Protein AF-A0A7S4I1X3-F1 (afdb_monomer_lite)

Secondary structure (DSSP, 8-state):
---S----TT-EEHHHHHHHHHS---BPTTSEEEES--HHHHHTT-GGGGT--SEEEE-SSSPP-GGGGGGS--EEEE---SSGGGTT-TTSHHHHHHHHHHHHHHHH--GGGPSEEEE-SSSSHHHHHHHHHHHHHTT--HHHHHHHHHT--S----HHHHHHHHGGGSSHHHHHHH-TTS-HHHHHHHHB--

Organism: NCBI:txid1487602

Foldseek 3Di:
DPPDDDAAAPWDFLQVLLCVLPVHGQWDTLAEIFHADDLPCLVVVNCVSRSVAQEEEEAEQDDDPCPSCVVPNHHYHYQYQPPPPCCLQQVDPSNLVSLLVVLQVVLPDALVRDNYYYYYHNRQRNVLLSVLLLCLLLVNANVSSLSSNVVRPDDDQDSVSSCNSCVCRRDPVSVCVSRVPGNSVSSNVNTGDD

Structure (mmCIF, N/CA/C/O backbone):
data_AF-A0A7S4I1X3-F1
#
_entry.id   AF-A0A7S4I1X3-F1
#
loop_
_atom_site.group_PDB
_atom_site.id
_atom_site.type_symbol
_atom_site.label_atom_id
_atom_site.label_alt_id
_atom_site.label_comp_id
_atom_site.label_asym_id
_atom_site.label_entity_id
_atom_site.label_seq_id
_atom_site.pdbx_PDB_ins_code
_atom_site.Cartn_x
_atom_site.Cartn_y
_atom_site.Cartn_z
_atom_site.occupancy
_atom_site.B_iso_or_equiv
_atom_site.auth_seq_id
_atom_site.auth_comp_id
_atom_site.auth_asym_id
_atom_site.auth_atom_id
_atom_site.pdbx_PDB_model_num
ATOM 1 N N . ASP A 1 1 ? -20.195 12.775 -23.408 1.00 42.16 1 ASP A N 1
ATOM 2 C CA . ASP A 1 1 ? -19.837 11.760 -22.394 1.00 42.16 1 ASP A CA 1
ATOM 3 C C . ASP A 1 1 ? -19.126 12.355 -21.180 1.00 42.16 1 ASP A C 1
ATOM 5 O O . ASP A 1 1 ? -17.988 12.012 -20.896 1.00 42.16 1 ASP A O 1
ATOM 9 N N . TYR A 1 2 ? -19.803 13.242 -20.443 1.00 36.56 2 TYR A N 1
ATOM 10 C CA . TYR A 1 2 ? -19.263 13.933 -19.256 1.00 36.56 2 TYR A CA 1
ATOM 11 C C . TYR A 1 2 ? -19.466 13.158 -17.937 1.00 36.56 2 TYR A C 1
ATOM 13 O O . TYR A 1 2 ? -19.330 13.726 -16.862 1.00 36.56 2 TYR A O 1
ATOM 21 N N . ASP A 1 3 ? -19.775 11.861 -18.006 1.00 46.84 3 ASP A N 1
ATOM 22 C CA . ASP A 1 3 ? -20.341 11.115 -16.870 1.00 46.84 3 ASP A CA 1
ATOM 23 C C . ASP A 1 3 ? -19.362 10.140 -16.191 1.00 46.84 3 ASP A C 1
ATOM 25 O O . ASP A 1 3 ? -19.745 9.259 -15.424 1.00 46.84 3 ASP A O 1
ATOM 29 N N . ARG A 1 4 ? -18.056 10.269 -16.459 1.00 53.75 4 ARG A N 1
ATOM 30 C CA . ARG A 1 4 ? -17.031 9.622 -15.631 1.00 53.75 4 ARG A CA 1
ATOM 31 C C . ARG A 1 4 ? -16.311 10.691 -14.838 1.00 53.75 4 ARG A C 1
ATOM 33 O O . ARG A 1 4 ? -15.475 11.400 -15.392 1.00 53.75 4 ARG A O 1
ATOM 40 N N . ALA A 1 5 ? -16.615 10.755 -13.542 1.00 67.44 5 ALA A N 1
ATOM 41 C CA . ALA A 1 5 ? -15.775 11.445 -12.573 1.00 67.44 5 ALA A CA 1
ATOM 42 C C . ALA A 1 5 ? -14.311 11.067 -12.847 1.00 67.44 5 ALA A C 1
ATOM 44 O O . ALA A 1 5 ? -13.974 9.877 -12.924 1.00 67.44 5 ALA A O 1
ATOM 45 N N . TRP A 1 6 ? -13.470 12.075 -13.084 1.00 81.19 6 TRP A N 1
ATOM 46 C CA . TRP A 1 6 ? -12.048 11.883 -13.349 1.00 81.19 6 TRP A CA 1
ATOM 47 C C . TRP A 1 6 ? -11.428 11.047 -12.225 1.00 81.19 6 TRP A C 1
ATOM 49 O O . TRP A 1 6 ? -11.806 11.193 -11.065 1.00 81.19 6 TRP A O 1
ATOM 59 N N . ARG A 1 7 ? -10.486 10.153 -12.542 1.00 86.38 7 ARG A N 1
ATOM 60 C CA . ARG A 1 7 ? -9.765 9.363 -11.534 1.00 86.38 7 ARG A CA 1
ATOM 61 C C . ARG A 1 7 ? -8.268 9.349 -11.818 1.00 86.38 7 ARG A C 1
ATOM 63 O O . ARG A 1 7 ? -7.881 9.312 -12.990 1.00 86.38 7 ARG A O 1
ATOM 70 N N . PRO A 1 8 ? -7.418 9.300 -10.776 1.00 90.12 8 PRO A N 1
ATOM 71 C CA . PRO A 1 8 ? -5.986 9.131 -10.967 1.00 90.12 8 PRO A CA 1
ATOM 72 C C . PRO A 1 8 ? -5.658 7.838 -11.709 1.00 90.12 8 PRO A C 1
ATOM 74 O O . PRO A 1 8 ? -6.374 6.835 -11.626 1.00 90.12 8 PRO A O 1
ATOM 77 N N . ARG A 1 9 ? -4.499 7.821 -12.373 1.00 92.19 9 ARG A N 1
ATOM 78 C CA . ARG A 1 9 ? -3.961 6.589 -12.963 1.00 92.19 9 ARG A CA 1
ATOM 79 C C . ARG A 1 9 ? -3.884 5.485 -11.914 1.00 92.19 9 ARG A C 1
ATOM 81 O O . ARG A 1 9 ? -3.456 5.724 -10.785 1.00 92.19 9 ARG A O 1
ATOM 88 N N . ASN A 1 10 ? -4.248 4.270 -12.317 1.00 95.00 10 ASN A N 1
ATOM 89 C CA . ASN A 1 10 ? -4.212 3.076 -11.472 1.00 95.00 10 ASN A CA 1
ATOM 90 C C . ASN A 1 10 ? -5.000 3.206 -10.151 1.00 95.00 10 ASN A C 1
ATOM 92 O O . ASN A 1 10 ? -4.732 2.439 -9.225 1.00 95.00 10 ASN A O 1
ATOM 96 N N . PHE A 1 11 ? -5.957 4.142 -10.067 1.00 95.38 11 PHE A N 1
ATOM 97 C CA . PHE A 1 11 ? -6.819 4.294 -8.902 1.00 95.38 11 PHE A CA 1
ATOM 98 C C . PHE A 1 11 ? -7.724 3.076 -8.709 1.00 95.38 11 PHE A C 1
ATOM 100 O O . PHE A 1 11 ? -8.435 2.698 -9.642 1.00 95.38 11 PHE A O 1
ATOM 107 N N . ARG A 1 12 ? -7.734 2.500 -7.503 1.00 96.50 12 ARG A N 1
ATOM 108 C CA . ARG A 1 12 ? -8.686 1.451 -7.098 1.00 96.50 12 ARG A CA 1
ATOM 109 C C . ARG A 1 12 ? -8.704 1.226 -5.591 1.00 96.50 12 ARG A C 1
ATOM 111 O O . ARG A 1 12 ? -7.740 1.547 -4.891 1.00 96.50 12 ARG A O 1
ATOM 118 N N . ASP A 1 13 ? -9.801 0.639 -5.128 1.00 97.94 13 ASP A N 1
ATOM 119 C CA . ASP A 1 13 ? -9.888 -0.013 -3.824 1.00 97.94 13 ASP A CA 1
ATOM 120 C C . ASP A 1 13 ? -9.135 -1.346 -3.885 1.00 97.94 13 ASP A C 1
ATOM 122 O O . ASP A 1 13 ? -9.367 -2.158 -4.781 1.00 97.94 13 ASP A O 1
ATOM 126 N N . THR A 1 14 ? -8.231 -1.567 -2.936 1.00 97.56 14 THR A N 1
ATOM 127 C CA . THR A 1 14 ? -7.397 -2.773 -2.897 1.00 97.56 14 THR A CA 1
ATOM 128 C C . THR A 1 14 ? -8.213 -4.018 -2.534 1.00 97.56 14 THR A C 1
ATOM 130 O O . THR A 1 14 ? -7.883 -5.126 -2.949 1.00 97.56 14 THR A O 1
ATOM 133 N N . ALA A 1 15 ? -9.296 -3.874 -1.765 1.00 97.50 15 ALA A N 1
ATOM 134 C CA . ALA A 1 15 ? -10.156 -5.007 -1.442 1.00 97.50 15 ALA A CA 1
ATOM 135 C C . ALA A 1 15 ? -10.947 -5.473 -2.672 1.00 97.50 15 ALA A C 1
ATOM 137 O O . ALA A 1 15 ? -11.061 -6.679 -2.892 1.00 97.50 15 ALA A O 1
ATOM 138 N N . GLU A 1 16 ? -11.456 -4.536 -3.476 1.00 97.31 16 GLU A N 1
ATOM 139 C CA . GLU A 1 16 ? -12.171 -4.848 -4.719 1.00 97.31 16 GLU A CA 1
ATOM 140 C C . GLU A 1 16 ? -11.223 -5.404 -5.784 1.00 97.31 16 GLU A C 1
ATOM 142 O O . GLU A 1 16 ? -11.538 -6.416 -6.406 1.00 97.31 16 GLU A O 1
ATOM 147 N N . SER A 1 17 ? -10.016 -4.843 -5.918 1.00 95.75 17 SER A N 1
ATOM 148 C CA . SER A 1 17 ? -9.027 -5.364 -6.868 1.00 95.75 17 SER A CA 1
ATOM 149 C C . SER A 1 17 ? -8.596 -6.799 -6.550 1.00 95.75 17 SER A C 1
ATOM 151 O O . SER A 1 17 ? -8.350 -7.583 -7.467 1.00 95.75 17 SER A O 1
ATOM 153 N N . LEU A 1 18 ? -8.559 -7.187 -5.270 1.00 96.50 18 LEU A N 1
ATOM 154 C CA . LEU A 1 18 ? -8.348 -8.580 -4.868 1.00 96.50 18 LEU A CA 1
ATOM 155 C C . LEU A 1 18 ? -9.519 -9.488 -5.254 1.00 96.50 18 LEU A C 1
ATOM 157 O O . LEU A 1 18 ? -9.281 -10.575 -5.776 1.00 96.50 18 LEU A O 1
ATOM 161 N N . LYS A 1 19 ? -10.770 -9.049 -5.054 1.00 96.19 19 LYS A N 1
ATOM 162 C CA . LYS A 1 19 ? -11.944 -9.822 -5.498 1.00 96.19 19 LYS A CA 1
ATOM 163 C C . LYS A 1 19 ? -11.913 -10.042 -7.007 1.00 96.19 19 LYS A C 1
ATOM 165 O O . LYS A 1 19 ? -12.185 -11.149 -7.456 1.00 96.19 19 LYS A O 1
ATOM 170 N N . GLU A 1 20 ? -11.532 -9.027 -7.777 1.00 94.12 20 GLU A N 1
ATOM 171 C CA . GLU A 1 20 ? -11.344 -9.153 -9.225 1.00 94.12 20 GLU A CA 1
ATOM 172 C C . GLU A 1 20 ? -10.199 -10.118 -9.581 1.00 94.12 20 GLU A C 1
ATOM 174 O O . GLU A 1 20 ? -10.316 -10.882 -10.535 1.00 94.12 20 GLU A O 1
ATOM 179 N N . ALA A 1 21 ? -9.105 -10.120 -8.809 1.00 90.12 21 ALA A N 1
ATOM 180 C CA . ALA A 1 21 ? -7.940 -10.969 -9.066 1.00 90.12 21 ALA A CA 1
ATOM 181 C C . ALA A 1 21 ? -8.163 -12.455 -8.740 1.00 90.12 21 ALA A C 1
ATOM 183 O O . ALA A 1 21 ? -7.643 -13.312 -9.454 1.00 90.12 21 ALA A O 1
ATOM 184 N N . CYS A 1 22 ? -8.862 -12.773 -7.644 1.00 91.25 22 CYS A N 1
ATOM 185 C CA . CYS A 1 22 ? -8.955 -14.146 -7.129 1.00 91.25 22 CYS A CA 1
ATOM 186 C C . CYS A 1 22 ? -10.353 -14.582 -6.665 1.00 91.25 22 CYS A C 1
ATOM 188 O O . CYS A 1 22 ? -10.498 -15.630 -6.037 1.00 91.25 22 CYS A O 1
ATOM 190 N N . GLY A 1 23 ? -11.393 -13.804 -6.967 1.00 91.88 23 GLY A N 1
ATOM 191 C CA . GLY A 1 23 ? -12.793 -14.132 -6.675 1.00 91.88 23 GLY A CA 1
ATOM 192 C C . GLY A 1 23 ? -13.231 -13.875 -5.232 1.00 91.88 23 GLY A C 1
ATOM 193 O O . GLY A 1 23 ? -14.418 -13.969 -4.929 1.00 91.88 23 GLY A O 1
ATOM 194 N N . HIS A 1 24 ? -12.311 -13.530 -4.329 1.00 90.56 24 HIS A N 1
ATOM 195 C CA . HIS A 1 24 ? -12.627 -13.210 -2.940 1.00 90.56 24 HIS A CA 1
ATOM 196 C C . HIS A 1 24 ? -11.642 -12.193 -2.354 1.00 90.56 24 HIS A C 1
ATOM 198 O O . HIS A 1 24 ? -10.519 -12.036 -2.818 1.00 90.56 24 HIS A O 1
ATOM 204 N N . SER A 1 25 ? -12.028 -11.525 -1.268 1.00 93.69 25 SER A N 1
ATOM 205 C CA . SER A 1 25 ? -11.118 -10.690 -0.483 1.00 93.69 25 SER A CA 1
ATOM 206 C C . SER A 1 25 ? -11.512 -10.743 0.982 1.00 93.69 25 SER A C 1
ATOM 208 O O . SER A 1 25 ? -12.691 -10.657 1.313 1.00 93.69 25 SER A O 1
ATOM 210 N N . ARG A 1 26 ? -10.514 -10.894 1.856 1.00 94.25 26 ARG A N 1
ATOM 211 C CA . ARG A 1 26 ? -10.690 -10.796 3.313 1.00 94.25 26 ARG A CA 1
ATOM 212 C C . ARG A 1 26 ? -10.499 -9.368 3.819 1.00 94.25 26 ARG A C 1
ATOM 214 O O . ARG A 1 26 ? -10.620 -9.134 5.015 1.00 94.25 26 ARG A O 1
ATOM 221 N N . LEU A 1 27 ? -10.160 -8.429 2.935 1.00 96.56 27 LEU A N 1
ATOM 222 C CA . LEU A 1 27 ? -9.999 -7.026 3.289 1.00 96.56 27 LEU A CA 1
ATOM 223 C C . LEU A 1 27 ? -11.368 -6.342 3.325 1.00 96.56 27 LEU A C 1
ATOM 225 O O . LEU A 1 27 ? -12.229 -6.611 2.488 1.00 96.56 27 LEU A O 1
ATOM 229 N N . LYS A 1 28 ? -11.546 -5.414 4.264 1.00 97.00 28 LYS A N 1
ATOM 230 C CA . LYS A 1 28 ? -12.690 -4.501 4.284 1.00 97.00 28 LYS A CA 1
ATOM 231 C C . LYS A 1 28 ? -12.588 -3.538 3.099 1.00 97.00 28 LYS A C 1
ATOM 233 O O . LYS A 1 28 ? -11.631 -2.764 3.006 1.00 97.00 28 LYS A O 1
ATOM 238 N N . SER A 1 29 ? -13.597 -3.550 2.235 1.00 97.00 29 SER A N 1
ATOM 239 C CA . SER A 1 29 ? -13.758 -2.545 1.183 1.00 97.00 29 SER A CA 1
ATOM 240 C C . SER A 1 29 ? -13.904 -1.143 1.774 1.00 97.00 29 SER A C 1
ATOM 242 O O . SER A 1 29 ? -14.378 -0.953 2.895 1.00 97.00 29 SER A O 1
ATOM 244 N N . GLY A 1 30 ? -13.462 -0.149 1.019 1.00 97.00 30 GLY A N 1
ATOM 245 C CA . GLY A 1 30 ? -13.505 1.258 1.374 1.00 97.00 30 GLY A CA 1
ATOM 246 C C . GLY A 1 30 ? -12.445 1.690 2.382 1.00 97.00 30 GLY A C 1
ATOM 247 O O . GLY A 1 30 ? -12.517 2.816 2.862 1.00 97.00 30 GLY A O 1
ATOM 248 N N . LYS A 1 31 ? -11.474 0.836 2.737 1.00 97.44 31 LYS A N 1
ATOM 249 C CA . LYS A 1 31 ? -10.407 1.191 3.689 1.00 97.44 31 LYS A CA 1
ATOM 250 C C . LYS A 1 31 ? -9.099 1.569 2.998 1.00 97.44 31 LYS A C 1
ATOM 252 O O . LYS A 1 31 ? -8.547 2.614 3.323 1.00 97.44 31 LYS A O 1
ATOM 257 N N . LEU A 1 32 ? -8.594 0.754 2.071 1.00 98.38 32 LEU A N 1
ATOM 258 C CA . LEU A 1 32 ? -7.266 0.939 1.474 1.00 98.38 32 LEU A CA 1
ATOM 259 C C . LEU A 1 32 ? -7.359 1.200 -0.029 1.00 98.38 32 LEU A C 1
ATOM 261 O O . LEU A 1 32 ? -7.590 0.285 -0.821 1.00 98.38 32 LEU A O 1
ATOM 265 N N . TYR A 1 33 ? -7.088 2.437 -0.423 1.00 98.31 33 TYR A N 1
ATOM 266 C CA . TYR A 1 33 ? -7.030 2.861 -1.813 1.00 98.31 33 TYR A CA 1
ATOM 267 C C . TYR A 1 33 ? -5.585 3.061 -2.274 1.00 98.31 33 TYR A C 1
ATOM 269 O O . TYR A 1 33 ? -4.716 3.507 -1.519 1.00 98.31 33 TYR A O 1
ATOM 277 N N . ARG A 1 34 ? -5.341 2.780 -3.555 1.00 97.81 34 ARG A N 1
ATOM 278 C CA . ARG A 1 34 ? -4.060 3.024 -4.230 1.00 97.81 34 ARG A CA 1
ATOM 279 C C . ARG A 1 34 ? -4.263 3.836 -5.496 1.00 97.81 34 ARG A C 1
ATOM 281 O O . ARG A 1 34 ? -5.327 3.745 -6.096 1.00 97.81 34 ARG A O 1
ATOM 288 N N . GLY A 1 35 ? -3.248 4.574 -5.940 1.00 95.31 35 GLY A N 1
ATOM 289 C CA . GLY A 1 35 ? -3.294 5.266 -7.231 1.00 95.31 35 GLY A CA 1
ATOM 290 C C . GLY A 1 35 ? -2.081 6.148 -7.526 1.00 95.31 35 GLY A C 1
ATOM 291 O O . GLY A 1 35 ? -1.040 6.063 -6.869 1.00 95.31 35 GLY A O 1
ATOM 292 N N . GLY A 1 36 ? -2.181 6.932 -8.597 1.00 92.75 36 GLY A N 1
ATOM 293 C CA . GLY A 1 36 ? -1.180 7.904 -9.033 1.00 92.75 36 GLY A CA 1
ATOM 294 C C . GLY A 1 36 ? -1.393 9.306 -8.461 1.00 92.75 36 GLY A C 1
ATOM 295 O O . GLY A 1 36 ? -2.180 9.519 -7.542 1.00 92.75 36 GLY A O 1
ATOM 296 N N . GLU A 1 37 ? -0.669 10.271 -9.019 1.00 90.25 37 GLU A N 1
ATOM 297 C CA . GLU A 1 37 ? -0.847 11.688 -8.687 1.00 90.25 37 GLU A CA 1
ATOM 298 C C . GLU A 1 37 ? -2.254 12.184 -9.052 1.00 90.25 37 GLU A C 1
ATOM 300 O O . GLU A 1 37 ? -2.882 11.673 -9.983 1.00 90.25 37 GLU A O 1
ATOM 305 N N . PHE A 1 38 ? -2.745 13.166 -8.299 1.00 83.69 38 PHE A N 1
ATOM 306 C CA . PHE A 1 38 ? -4.147 13.588 -8.321 1.00 83.69 38 PHE A CA 1
ATOM 307 C C . PHE A 1 38 ? -4.319 15.109 -8.287 1.00 83.69 38 PHE A C 1
ATOM 309 O O . PHE A 1 38 ? -5.333 15.604 -7.802 1.00 83.69 38 PHE A O 1
ATOM 316 N N . ASP A 1 39 ? -3.346 15.841 -8.841 1.00 70.88 39 ASP A N 1
ATOM 317 C CA . ASP A 1 39 ? -3.293 17.309 -8.820 1.00 70.88 39 ASP A CA 1
ATOM 318 C C . ASP A 1 39 ? -4.628 17.967 -9.248 1.00 70.88 39 ASP A C 1
ATOM 320 O O . ASP A 1 39 ? -5.000 19.002 -8.706 1.00 70.88 39 ASP A O 1
ATOM 324 N N . VAL A 1 40 ? -5.392 17.340 -10.154 1.00 55.56 40 VAL A N 1
ATOM 325 C CA . VAL A 1 40 ? -6.701 17.827 -10.636 1.00 55.56 40 VAL A CA 1
ATOM 326 C C . VAL A 1 40 ? -7.804 17.745 -9.572 1.00 55.56 40 VAL A C 1
ATOM 328 O O . VAL A 1 40 ? -8.496 18.730 -9.342 1.00 55.56 40 VAL A O 1
ATOM 331 N N . CYS A 1 41 ? -7.947 16.619 -8.867 1.00 56.41 41 CYS A N 1
ATOM 332 C CA . CYS A 1 41 ? -9.003 16.469 -7.853 1.00 56.41 41 CYS A CA 1
ATOM 333 C C . CYS A 1 41 ? -8.866 17.436 -6.688 1.00 56.41 41 CYS A C 1
ATOM 335 O O . CYS A 1 41 ? -9.846 17.825 -6.057 1.00 56.41 41 CYS A O 1
ATOM 337 N N . PHE A 1 42 ? -7.622 17.782 -6.378 1.00 57.38 42 PHE A N 1
ATOM 338 C CA . PHE A 1 42 ? -7.308 18.666 -5.278 1.00 57.38 42 PHE A CA 1
ATOM 339 C C . PHE A 1 42 ? -7.714 20.111 -5.574 1.00 57.38 42 PHE A C 1
ATOM 341 O O . PHE A 1 42 ? -8.269 20.785 -4.709 1.00 57.38 42 PHE A O 1
ATOM 348 N N . LEU A 1 43 ? -7.491 20.564 -6.810 1.00 53.00 43 LEU A N 1
ATOM 349 C CA . LEU A 1 43 ? -7.836 21.916 -7.246 1.00 53.00 43 LEU A CA 1
ATOM 350 C C . LEU A 1 43 ? -9.354 22.154 -7.297 1.00 53.00 43 LEU A C 1
ATOM 352 O O . LEU A 1 43 ? -9.787 23.297 -7.179 1.00 53.00 43 LEU A O 1
ATOM 356 N N . GLU A 1 44 ? -10.151 21.089 -7.408 1.00 57.75 44 GLU A N 1
ATOM 357 C CA . GLU A 1 44 ? -11.616 21.162 -7.489 1.00 57.75 44 GLU A CA 1
ATOM 358 C C . GLU A 1 44 ? -12.339 20.713 -6.206 1.00 57.75 44 GLU A C 1
ATOM 360 O O . GLU A 1 44 ? -13.565 20.764 -6.142 1.00 57.75 44 GLU A O 1
ATOM 365 N N . GLY A 1 45 ? -11.610 20.292 -5.163 1.00 64.62 45 GLY A N 1
ATOM 366 C CA . GLY A 1 45 ? -12.206 19.820 -3.904 1.00 64.62 45 GLY A CA 1
ATOM 367 C C . GLY A 1 45 ? -12.932 18.470 -4.004 1.00 64.62 45 GLY A C 1
ATOM 368 O O . GLY A 1 45 ? -13.708 18.136 -3.112 1.00 64.62 45 GLY A O 1
ATOM 369 N N . GLN A 1 46 ? -12.663 17.693 -5.056 1.00 75.69 46 GLN A N 1
ATOM 370 C CA . GLN A 1 46 ? -13.346 16.438 -5.389 1.00 75.69 46 GLN A CA 1
ATOM 371 C C . GLN A 1 46 ? -12.627 15.223 -4.788 1.00 75.69 46 GLN A C 1
ATOM 373 O O . GLN A 1 46 ? -12.077 14.378 -5.499 1.00 75.69 46 GLN A O 1
ATOM 378 N N . LEU A 1 47 ? -12.572 15.122 -3.459 1.00 82.56 47 LEU A N 1
ATOM 379 C CA . LEU A 1 47 ? -11.899 13.998 -2.789 1.00 82.56 47 LEU A CA 1
ATOM 380 C C . LEU A 1 47 ? -12.567 12.638 -3.077 1.00 82.56 47 LEU A C 1
ATOM 382 O O . LEU A 1 47 ? -11.933 11.591 -2.924 1.00 82.56 47 LEU A O 1
ATOM 386 N N . GLU A 1 48 ? -13.808 12.622 -3.560 1.00 86.19 48 GLU A N 1
ATOM 387 C CA . GLU A 1 48 ? -14.526 11.424 -3.992 1.00 86.19 48 GLU A CA 1
ATOM 388 C C . GLU A 1 48 ? -13.832 10.694 -5.145 1.00 86.19 48 GLU A C 1
ATOM 390 O O . GLU A 1 48 ? -13.901 9.464 -5.230 1.00 86.19 48 GLU A O 1
ATOM 395 N N . CYS A 1 49 ? -13.088 11.418 -5.985 1.00 85.75 49 CYS A N 1
ATOM 396 C CA . CYS A 1 49 ? -12.328 10.840 -7.089 1.00 85.75 49 CYS A CA 1
ATOM 397 C C . CYS A 1 49 ? -11.223 9.878 -6.605 1.00 85.75 49 CYS A C 1
ATOM 399 O O . CYS A 1 49 ? -10.775 9.009 -7.357 1.00 85.75 49 CYS A O 1
ATOM 401 N N . ILE A 1 50 ? -10.784 10.055 -5.349 1.00 89.75 50 ILE A N 1
ATOM 402 C CA . ILE A 1 50 ? -9.764 9.256 -4.669 1.00 89.75 50 ILE A CA 1
ATOM 403 C C . ILE A 1 50 ? -10.331 8.479 -3.473 1.00 89.75 50 ILE A C 1
ATOM 405 O O . ILE A 1 50 ? -9.580 8.005 -2.623 1.00 89.75 50 ILE A O 1
ATOM 409 N N . GLY A 1 51 ? -11.656 8.310 -3.416 1.00 91.25 51 GLY A N 1
ATOM 410 C CA . GLY A 1 51 ? -12.317 7.483 -2.406 1.00 91.25 51 GLY A CA 1
ATOM 411 C C . GLY A 1 51 ? -12.566 8.179 -1.067 1.00 91.25 51 GLY A C 1
ATOM 412 O O . GLY A 1 51 ? -12.694 7.489 -0.059 1.00 91.25 51 GLY A O 1
ATOM 413 N N . ASN A 1 52 ? -12.646 9.516 -1.046 1.00 90.88 52 ASN A N 1
ATOM 414 C CA . ASN A 1 52 ? -12.885 10.328 0.157 1.00 90.88 52 ASN A CA 1
ATOM 415 C C . ASN A 1 52 ? -11.943 9.966 1.325 1.00 90.88 52 ASN A C 1
ATOM 417 O O . ASN A 1 52 ? -12.409 9.577 2.403 1.00 90.88 52 ASN A O 1
ATOM 421 N N . PRO A 1 53 ? -10.614 10.044 1.129 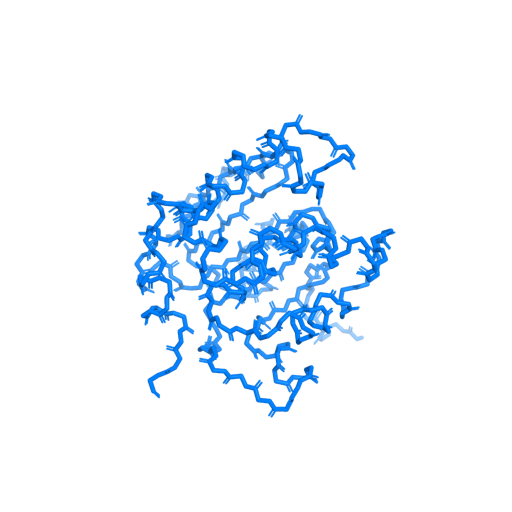1.00 92.31 53 PRO A N 1
ATOM 422 C CA . PRO A 1 53 ? -9.660 9.624 2.137 1.00 92.31 53 PRO A CA 1
ATOM 423 C C . PRO A 1 53 ? -9.730 10.514 3.373 1.00 92.31 53 PRO A C 1
ATOM 425 O O . PRO A 1 53 ? -9.826 11.739 3.288 1.00 92.31 53 PRO A O 1
ATOM 428 N N . LYS A 1 54 ? -9.584 9.879 4.533 1.00 94.12 54 LYS A N 1
ATOM 429 C CA . LYS A 1 54 ? -9.254 10.567 5.782 1.00 94.12 54 LYS A CA 1
ATOM 430 C C . LYS A 1 54 ? -7.751 10.676 5.986 1.00 94.12 54 LYS A C 1
ATOM 432 O O . LYS A 1 54 ? -7.317 11.586 6.682 1.00 94.12 54 LYS A O 1
ATOM 437 N N . THR A 1 55 ? -6.977 9.788 5.363 1.00 94.81 55 THR A N 1
ATOM 438 C CA . THR A 1 55 ? -5.516 9.858 5.339 1.00 94.81 55 THR A CA 1
ATOM 439 C C . THR A 1 55 ? -4.999 9.756 3.911 1.00 94.81 55 THR A C 1
ATOM 441 O O . THR A 1 55 ? -5.366 8.842 3.172 1.00 94.81 55 THR A O 1
ATOM 444 N N . ILE A 1 56 ? -4.108 10.665 3.529 1.00 94.19 56 ILE A N 1
ATOM 445 C CA . ILE A 1 56 ? -3.347 10.609 2.282 1.00 94.19 56 ILE A CA 1
ATOM 446 C C . ILE A 1 56 ? -1.889 10.340 2.636 1.00 94.19 56 ILE A C 1
ATOM 448 O O . ILE A 1 56 ? -1.281 11.090 3.398 1.00 94.19 56 ILE A O 1
ATOM 452 N N . LEU A 1 57 ? -1.336 9.275 2.061 1.00 96.31 57 LEU A N 1
ATOM 453 C CA . LEU A 1 57 ? 0.080 8.956 2.135 1.00 96.31 57 LEU A CA 1
ATOM 454 C C . LEU A 1 57 ? 0.728 9.173 0.767 1.00 96.31 57 LEU A C 1
ATOM 456 O O . LEU A 1 57 ? 0.567 8.370 -0.162 1.00 96.31 57 LEU A O 1
ATOM 460 N N . ASN A 1 58 ? 1.509 10.242 0.680 1.00 94.31 58 ASN A N 1
ATOM 461 C CA . ASN A 1 58 ? 2.313 10.565 -0.482 1.00 94.31 58 ASN A CA 1
ATOM 462 C C . ASN A 1 58 ? 3.699 9.925 -0.367 1.00 94.31 58 ASN A C 1
ATOM 464 O O . ASN A 1 58 ? 4.455 10.197 0.565 1.00 94.31 58 ASN A O 1
ATOM 468 N N . ILE A 1 59 ? 4.059 9.104 -1.351 1.00 94.38 59 ILE A N 1
ATOM 469 C CA . ILE A 1 59 ? 5.388 8.485 -1.465 1.00 94.38 59 ILE A CA 1
ATOM 470 C C . ILE A 1 59 ? 6.131 8.900 -2.749 1.00 94.38 59 ILE A C 1
ATOM 472 O O . ILE A 1 59 ? 7.037 8.212 -3.231 1.00 94.38 59 ILE A O 1
ATOM 476 N N . ARG A 1 60 ? 5.739 10.025 -3.358 1.00 91.56 60 ARG A N 1
ATOM 477 C CA . ARG A 1 60 ? 6.497 10.701 -4.422 1.00 91.56 60 ARG A CA 1
ATOM 478 C C . ARG A 1 60 ? 7.747 11.347 -3.824 1.00 91.56 60 ARG A C 1
ATOM 480 O O . ARG A 1 60 ? 7.812 11.644 -2.637 1.00 91.56 60 ARG A O 1
ATOM 487 N N . ALA A 1 61 ? 8.726 11.639 -4.678 1.00 89.06 61 ALA A N 1
ATOM 488 C CA . ALA A 1 61 ? 9.882 12.445 -4.278 1.00 89.06 61 ALA A CA 1
ATOM 489 C C . ALA A 1 61 ? 9.477 13.884 -3.903 1.00 89.06 61 ALA A C 1
ATOM 491 O O . ALA A 1 61 ? 10.086 14.493 -3.032 1.00 89.06 61 ALA A O 1
ATOM 492 N N . GLN A 1 62 ? 8.435 14.408 -4.551 1.00 88.25 62 GLN A N 1
ATOM 493 C CA . GLN A 1 62 ? 7.905 15.744 -4.315 1.00 88.25 62 GLN A CA 1
ATOM 494 C C . GLN A 1 62 ? 6.651 15.670 -3.441 1.00 88.25 62 GLN A C 1
ATOM 496 O O . GLN A 1 62 ? 5.777 14.841 -3.697 1.00 88.25 62 GLN A O 1
ATOM 501 N N . ALA A 1 63 ? 6.568 16.544 -2.438 1.00 88.50 63 ALA A N 1
ATOM 502 C CA . ALA A 1 63 ? 5.352 16.731 -1.657 1.00 88.50 63 ALA A CA 1
ATOM 503 C C . ALA A 1 63 ? 4.221 17.269 -2.547 1.00 88.50 63 ALA A C 1
ATOM 505 O O . ALA A 1 63 ? 4.468 18.015 -3.499 1.00 88.50 63 ALA A O 1
ATOM 506 N N . ASP A 1 64 ? 2.982 16.925 -2.219 1.00 86.00 64 ASP A N 1
ATOM 507 C CA . ASP A 1 64 ? 1.824 17.570 -2.823 1.00 86.00 64 ASP A CA 1
ATOM 508 C C . ASP A 1 64 ? 1.703 18.995 -2.273 1.00 86.00 64 ASP A C 1
ATOM 510 O O . ASP A 1 64 ? 2.214 19.311 -1.194 1.00 86.00 64 ASP A O 1
ATOM 514 N N . ARG A 1 65 ? 1.034 19.881 -3.014 1.00 76.62 65 ARG A N 1
ATOM 515 C CA . ARG A 1 65 ? 0.798 21.253 -2.552 1.00 76.62 65 ARG A CA 1
ATOM 516 C C . ARG A 1 65 ? -0.247 21.227 -1.438 1.00 76.62 65 ARG A C 1
ATOM 518 O O . ARG A 1 65 ? -1.434 21.287 -1.709 1.00 76.62 65 ARG A O 1
ATOM 525 N N . SER A 1 66 ? 0.187 21.106 -0.188 1.00 62.56 66 SER A N 1
ATOM 526 C CA . SER A 1 66 ? -0.692 20.818 0.951 1.00 62.56 66 SER A CA 1
ATOM 527 C C . SER A 1 66 ? -1.545 21.986 1.444 1.00 62.56 66 SER A C 1
ATOM 529 O O . SER A 1 66 ? -2.429 21.777 2.273 1.00 62.56 66 SER A O 1
ATOM 531 N N . ASP A 1 67 ? -1.318 23.200 0.941 1.00 62.12 67 ASP A N 1
ATOM 532 C CA . ASP A 1 67 ? -1.978 24.425 1.418 1.00 62.12 67 ASP A CA 1
ATOM 533 C C . ASP A 1 67 ? -3.512 24.366 1.304 1.00 62.12 67 ASP A C 1
ATOM 535 O O . ASP A 1 67 ? -4.223 25.057 2.031 1.00 62.12 67 ASP A O 1
ATOM 539 N N . SER A 1 68 ? -4.049 23.508 0.429 1.00 54.03 68 SER A N 1
ATOM 540 C CA . SER A 1 68 ? -5.498 23.294 0.271 1.00 54.03 68 SER A CA 1
ATOM 541 C C . SER A 1 68 ? -6.060 22.080 1.034 1.00 54.03 68 SER A C 1
ATOM 543 O O . SER A 1 68 ? -7.280 21.933 1.086 1.00 54.03 68 SER A O 1
ATOM 545 N N . PHE A 1 69 ? -5.237 21.268 1.723 1.00 63.09 69 PHE A N 1
ATOM 546 C CA . PHE A 1 69 ? -5.746 20.236 2.648 1.00 63.09 69 PHE A CA 1
ATOM 547 C C . PHE A 1 69 ? -6.354 20.853 3.912 1.00 63.09 69 PHE A C 1
ATOM 549 O O . PHE A 1 69 ? -7.242 20.256 4.505 1.00 63.09 69 PHE A O 1
ATOM 556 N N . GLY A 1 70 ? -5.942 22.067 4.298 1.00 51.91 70 GLY A N 1
ATOM 557 C CA . GLY A 1 70 ? -6.345 22.714 5.555 1.00 51.91 70 GLY A CA 1
ATOM 558 C C . GLY A 1 70 ? -7.845 22.999 5.720 1.00 51.91 70 GLY A C 1
ATOM 559 O O . GLY A 1 70 ? -8.284 23.281 6.833 1.00 51.91 70 GLY A O 1
ATOM 560 N N . LYS A 1 71 ? -8.651 22.909 4.650 1.00 56.75 71 LYS A N 1
ATOM 561 C CA . LYS A 1 71 ? -10.124 22.980 4.739 1.00 56.75 71 LYS A CA 1
ATOM 562 C C . LYS A 1 71 ? -10.780 21.618 4.992 1.00 56.75 71 LYS A C 1
ATOM 564 O O . LYS A 1 71 ? -11.888 21.569 5.521 1.00 56.75 71 LYS A O 1
ATOM 569 N N . ALA A 1 72 ? -10.119 20.522 4.626 1.00 64.38 72 ALA A N 1
ATOM 570 C CA . ALA A 1 72 ? -10.602 19.170 4.856 1.00 64.38 72 ALA A CA 1
ATOM 571 C C . ALA A 1 72 ? -10.023 18.635 6.174 1.00 64.38 72 ALA A C 1
ATOM 573 O O . ALA A 1 72 ? -8.830 18.755 6.439 1.00 64.38 72 ALA A O 1
ATOM 574 N N . LYS A 1 73 ? -10.852 18.007 7.015 1.00 74.62 73 LYS A N 1
ATOM 575 C CA . LYS A 1 73 ? -10.376 17.279 8.204 1.00 74.62 73 LYS A CA 1
ATOM 576 C C . LYS A 1 73 ? -9.725 15.956 7.776 1.00 74.62 73 LYS A C 1
ATOM 578 O O . LYS A 1 73 ? -10.289 14.892 8.018 1.00 74.62 73 LYS A O 1
ATOM 583 N N . LEU A 1 74 ? -8.580 16.029 7.101 1.00 86.12 74 LEU A N 1
ATOM 584 C CA . LEU A 1 74 ? -7.805 14.871 6.664 1.00 86.12 74 LEU A CA 1
ATOM 585 C C . LEU A 1 74 ? -6.361 14.959 7.151 1.00 86.12 74 LEU A C 1
ATOM 587 O O . LEU A 1 74 ? -5.805 16.042 7.333 1.00 86.12 74 LEU A O 1
ATOM 591 N N . ARG A 1 75 ? -5.754 13.794 7.352 1.00 90.44 75 ARG A N 1
ATOM 592 C CA . ARG A 1 75 ? -4.340 13.632 7.660 1.00 90.44 75 ARG A CA 1
ATOM 593 C C . ARG A 1 75 ? -3.557 13.502 6.359 1.00 90.44 75 ARG A C 1
ATOM 595 O O . ARG A 1 75 ? -3.878 12.664 5.521 1.00 90.44 75 ARG A O 1
ATOM 602 N N . TYR A 1 76 ? -2.517 14.306 6.197 1.00 91.50 76 TYR A N 1
ATOM 603 C CA . TYR A 1 76 ? -1.588 14.200 5.077 1.00 91.50 76 TYR A CA 1
ATOM 604 C C . TYR A 1 76 ? -0.201 13.846 5.607 1.00 91.50 76 TYR A C 1
ATOM 606 O O . TYR A 1 76 ? 0.302 14.520 6.502 1.00 91.50 76 TYR A O 1
ATOM 614 N N . GLU A 1 77 ? 0.404 12.802 5.049 1.00 94.19 77 GLU A N 1
ATOM 615 C CA . GLU A 1 77 ? 1.757 12.365 5.381 1.00 94.19 77 GLU A CA 1
ATOM 616 C C . GLU A 1 77 ? 2.585 12.213 4.101 1.00 94.19 77 GLU A C 1
ATOM 618 O O . GLU A 1 77 ? 2.135 11.614 3.120 1.00 94.19 77 GLU A O 1
ATOM 623 N N . HIS A 1 78 ? 3.816 12.731 4.111 1.00 94.25 78 HIS A N 1
ATOM 624 C CA . HIS A 1 78 ? 4.748 12.629 2.988 1.00 94.25 78 HIS A CA 1
ATOM 625 C C . HIS A 1 78 ? 5.998 11.853 3.399 1.00 94.25 78 HIS A C 1
ATOM 627 O O . HIS A 1 78 ? 6.822 12.348 4.163 1.00 94.25 78 HIS A O 1
ATOM 633 N N . ILE A 1 79 ? 6.159 10.645 2.854 1.00 95.00 79 ILE A N 1
ATOM 634 C CA . ILE A 1 79 ? 7.302 9.763 3.133 1.00 95.00 79 ILE A CA 1
ATOM 635 C C . ILE A 1 79 ? 8.024 9.454 1.811 1.00 95.00 79 ILE A C 1
ATOM 637 O O . ILE A 1 79 ? 7.785 8.411 1.186 1.00 95.00 79 ILE A O 1
ATOM 641 N N . PRO A 1 80 ? 8.896 10.360 1.330 1.00 92.19 80 PRO A N 1
ATOM 642 C CA . PRO A 1 80 ? 9.598 10.180 0.069 1.00 92.19 80 PRO A CA 1
ATOM 643 C C . PRO A 1 80 ? 10.686 9.112 0.187 1.00 92.19 80 PRO A C 1
ATOM 645 O O . PRO A 1 80 ? 11.426 9.036 1.169 1.00 92.19 80 PRO A O 1
ATOM 648 N N . THR A 1 81 ? 10.863 8.340 -0.878 1.00 83.06 81 THR A N 1
ATOM 649 C CA . THR A 1 81 ? 12.074 7.533 -1.063 1.00 83.06 81 THR A CA 1
ATOM 650 C C . THR A 1 81 ? 13.197 8.384 -1.655 1.00 83.06 81 THR A C 1
ATOM 652 O O . THR A 1 81 ? 12.969 9.250 -2.502 1.00 83.06 81 THR A O 1
ATOM 655 N N . LYS A 1 82 ? 14.429 8.132 -1.201 1.00 73.50 82 LYS A N 1
ATOM 656 C CA . LYS A 1 82 ? 15.638 8.888 -1.572 1.00 73.50 82 LYS A CA 1
ATOM 657 C C . LYS A 1 82 ? 16.430 8.255 -2.730 1.00 73.50 82 LYS A C 1
ATOM 659 O O . LYS A 1 82 ? 17.483 8.772 -3.088 1.00 73.50 82 LYS A O 1
ATOM 664 N N . ASN A 1 83 ? 15.952 7.149 -3.308 1.00 66.81 83 ASN A N 1
ATOM 665 C CA . ASN A 1 83 ? 16.740 6.284 -4.198 1.00 66.81 83 ASN A CA 1
ATOM 666 C C . ASN A 1 83 ? 16.485 6.463 -5.709 1.00 66.81 83 ASN A C 1
ATOM 668 O O . ASN A 1 83 ? 17.102 5.770 -6.525 1.00 66.81 83 ASN A O 1
ATOM 672 N N . GLY A 1 84 ? 15.627 7.403 -6.111 1.00 66.50 84 GLY A N 1
ATOM 673 C CA . GLY A 1 84 ? 15.393 7.728 -7.519 1.00 66.50 84 GLY A CA 1
ATOM 674 C C . GLY A 1 84 ? 14.909 6.516 -8.341 1.00 66.50 84 GLY A C 1
ATOM 675 O O . GLY A 1 84 ? 13.929 5.874 -7.986 1.00 66.50 84 GLY A O 1
ATOM 676 N N . PRO A 1 85 ? 15.536 6.152 -9.474 1.00 59.19 85 PRO A N 1
ATOM 677 C CA . PRO A 1 85 ? 15.020 5.090 -10.347 1.00 59.19 85 PRO A CA 1
ATOM 678 C C . PRO A 1 85 ? 15.048 3.671 -9.738 1.00 59.19 85 PRO A C 1
ATOM 680 O O . PRO A 1 85 ? 14.437 2.777 -10.321 1.00 59.19 85 PRO A O 1
ATOM 683 N N . ARG A 1 86 ? 15.717 3.458 -8.591 1.00 64.44 86 ARG A N 1
ATOM 684 C CA . ARG A 1 86 ? 15.809 2.163 -7.878 1.00 64.44 86 ARG A CA 1
ATOM 685 C C . ARG A 1 86 ? 14.823 2.020 -6.713 1.00 64.44 86 ARG A C 1
ATOM 687 O O . ARG A 1 86 ? 14.955 1.119 -5.893 1.00 64.44 86 ARG A O 1
ATOM 694 N N . ASP A 1 87 ? 13.819 2.887 -6.636 1.00 68.19 87 ASP A N 1
ATOM 695 C CA . ASP A 1 87 ? 12.856 2.977 -5.527 1.00 68.19 87 ASP A CA 1
ATOM 696 C C . ASP A 1 87 ? 12.014 1.700 -5.250 1.00 68.19 87 ASP A C 1
ATOM 698 O O . ASP A 1 87 ? 11.214 1.680 -4.317 1.00 68.19 87 ASP A O 1
ATOM 702 N N . TYR A 1 88 ? 12.164 0.636 -6.044 1.00 72.50 88 TYR A N 1
ATOM 703 C CA . TYR A 1 88 ? 11.473 -0.654 -5.901 1.00 72.50 88 TYR A CA 1
ATOM 704 C C . TYR A 1 88 ? 12.427 -1.841 -5.659 1.00 72.50 88 TYR A C 1
ATOM 706 O O . TYR A 1 88 ? 11.972 -2.978 -5.540 1.00 72.50 88 TYR A O 1
ATOM 714 N N . GLU A 1 89 ? 13.740 -1.612 -5.553 1.00 80.69 89 GLU A N 1
ATOM 715 C CA . GLU A 1 89 ? 14.723 -2.650 -5.216 1.00 80.69 89 GLU A CA 1
ATOM 716 C C . GLU A 1 89 ? 14.800 -2.852 -3.697 1.00 80.69 89 GLU A C 1
ATOM 718 O O . GLU A 1 89 ? 15.669 -2.322 -3.015 1.00 80.69 89 GLU A O 1
ATOM 723 N N . THR A 1 90 ? 13.897 -3.649 -3.134 1.00 80.81 90 THR A N 1
ATOM 724 C CA . THR A 1 90 ? 13.795 -3.868 -1.674 1.00 80.81 90 THR A CA 1
ATOM 725 C C . THR A 1 90 ? 14.954 -4.656 -1.053 1.00 80.81 90 THR A C 1
ATOM 727 O O . THR A 1 90 ? 14.984 -4.876 0.156 1.00 80.81 90 THR A O 1
ATOM 730 N N . THR A 1 91 ? 15.937 -5.078 -1.847 1.00 82.19 91 THR A N 1
ATOM 731 C CA . THR A 1 91 ? 17.219 -5.584 -1.343 1.00 82.19 91 THR A CA 1
ATOM 732 C C . THR A 1 91 ? 18.162 -4.455 -0.924 1.00 82.19 91 THR A C 1
ATOM 734 O O . THR A 1 91 ? 19.043 -4.681 -0.096 1.00 82.19 91 THR A O 1
ATOM 737 N N . ASP A 1 92 ? 17.974 -3.246 -1.458 1.00 88.00 92 ASP A N 1
ATOM 738 C CA . ASP A 1 92 ? 18.752 -2.065 -1.097 1.00 88.00 92 ASP A CA 1
ATOM 739 C C . ASP A 1 92 ? 18.412 -1.585 0.323 1.00 88.00 92 ASP A C 1
ATOM 741 O O . ASP A 1 92 ? 17.251 -1.509 0.733 1.00 88.00 92 ASP A O 1
ATOM 745 N N . ARG A 1 93 ? 19.447 -1.234 1.093 1.00 88.00 93 ARG A N 1
ATOM 746 C CA . ARG A 1 93 ? 19.299 -0.847 2.501 1.00 88.00 93 ARG A CA 1
ATOM 747 C C . ARG A 1 93 ? 18.447 0.411 2.678 1.00 88.00 93 ARG A C 1
ATOM 749 O O . ARG A 1 93 ? 17.669 0.465 3.628 1.00 88.00 93 ARG A O 1
ATOM 756 N N . ASN A 1 94 ? 18.581 1.402 1.799 1.00 88.06 94 ASN A N 1
ATOM 757 C CA . ASN A 1 94 ? 17.817 2.643 1.896 1.00 88.06 94 ASN A CA 1
ATOM 758 C C . ASN A 1 94 ? 16.348 2.403 1.531 1.00 88.06 94 ASN A C 1
ATOM 760 O O . ASN A 1 94 ? 15.473 2.936 2.212 1.00 88.06 94 ASN A O 1
ATOM 764 N N . VAL A 1 95 ? 16.064 1.539 0.543 1.00 89.50 95 VAL A N 1
ATOM 765 C CA . VAL A 1 95 ? 14.681 1.116 0.247 1.00 89.50 95 VAL A CA 1
ATOM 766 C C . VAL A 1 95 ? 14.081 0.388 1.449 1.00 89.50 95 VAL A C 1
ATOM 768 O O . VAL A 1 95 ? 12.958 0.693 1.833 1.00 89.50 95 VAL A O 1
ATOM 771 N N . LYS A 1 96 ? 14.823 -0.515 2.107 1.00 91.12 96 LYS A N 1
ATOM 772 C CA . LYS A 1 96 ? 14.332 -1.209 3.313 1.00 91.12 96 LYS A CA 1
ATOM 773 C C . LYS A 1 96 ? 13.996 -0.255 4.456 1.00 91.12 96 LYS A C 1
ATOM 775 O O . LYS A 1 96 ? 12.997 -0.463 5.139 1.00 91.12 96 LYS A O 1
ATOM 780 N N . VAL A 1 97 ? 14.826 0.764 4.688 1.00 91.69 97 VAL A N 1
ATOM 781 C CA . VAL A 1 97 ? 14.547 1.794 5.703 1.00 91.69 97 VAL A CA 1
ATOM 782 C C . VAL A 1 97 ? 13.277 2.558 5.340 1.00 91.69 97 VAL A C 1
ATOM 784 O O . VAL A 1 97 ? 12.368 2.624 6.157 1.00 91.69 97 VAL A O 1
ATOM 787 N N . TRP A 1 98 ? 13.160 3.019 4.095 1.00 93.38 98 TRP A N 1
ATOM 788 C CA . TRP A 1 98 ? 11.965 3.719 3.624 1.00 93.38 98 TRP A CA 1
ATOM 789 C C . TRP A 1 98 ? 10.690 2.867 3.738 1.00 93.38 98 TRP A C 1
ATOM 791 O O . TRP A 1 98 ? 9.672 3.346 4.231 1.00 93.38 98 TRP A O 1
ATOM 801 N N . VAL A 1 99 ? 10.743 1.584 3.361 1.00 94.75 99 VAL A N 1
ATOM 802 C CA . VAL A 1 99 ? 9.621 0.650 3.548 1.00 94.75 99 VAL A CA 1
ATOM 803 C C . VAL A 1 99 ? 9.238 0.555 5.023 1.00 94.75 99 VAL A C 1
ATOM 805 O O . VAL A 1 99 ? 8.054 0.595 5.341 1.00 94.75 99 VAL A O 1
ATOM 808 N N . ARG A 1 100 ? 10.209 0.450 5.938 1.00 95.38 100 ARG A N 1
ATOM 809 C CA . ARG A 1 100 ? 9.924 0.407 7.380 1.00 95.38 100 ARG A CA 1
ATOM 810 C C . ARG A 1 100 ? 9.241 1.678 7.857 1.00 95.38 100 ARG A C 1
ATOM 812 O O . ARG A 1 100 ? 8.289 1.562 8.616 1.00 95.38 100 ARG A O 1
ATOM 819 N N . ASP A 1 101 ? 9.683 2.845 7.404 1.00 95.50 101 ASP A N 1
ATOM 820 C CA . ASP A 1 101 ? 9.082 4.126 7.789 1.00 95.50 101 ASP A CA 1
ATOM 821 C C . ASP A 1 101 ? 7.629 4.220 7.296 1.00 95.50 101 ASP A C 1
ATOM 823 O O . ASP A 1 101 ? 6.725 4.552 8.064 1.00 95.50 101 ASP A O 1
ATOM 827 N N . VAL A 1 102 ? 7.382 3.820 6.043 1.00 97.06 102 VAL A N 1
ATOM 828 C CA . VAL A 1 102 ? 6.033 3.758 5.465 1.00 97.06 102 VAL A CA 1
ATOM 829 C C . VAL A 1 102 ? 5.138 2.781 6.228 1.00 97.06 102 VAL A C 1
ATOM 831 O O . VAL A 1 102 ? 4.032 3.140 6.629 1.00 97.06 102 VAL A O 1
ATOM 834 N N . ILE A 1 103 ? 5.591 1.546 6.452 1.00 97.88 103 ILE A N 1
ATOM 835 C CA . ILE A 1 103 ? 4.782 0.538 7.145 1.00 97.88 103 ILE A CA 1
ATOM 836 C C . ILE A 1 103 ? 4.578 0.915 8.616 1.00 97.88 103 ILE A C 1
ATOM 838 O O . ILE A 1 103 ? 3.484 0.709 9.136 1.00 97.88 103 ILE A O 1
ATOM 842 N N . ALA A 1 104 ? 5.571 1.514 9.278 1.00 97.56 104 ALA A N 1
ATOM 843 C CA . ALA A 1 104 ? 5.432 2.014 10.641 1.00 97.56 104 ALA A CA 1
ATOM 844 C C . ALA A 1 104 ? 4.317 3.063 10.721 1.00 97.56 104 ALA A C 1
ATOM 846 O O . ALA A 1 104 ? 3.422 2.915 11.555 1.00 97.56 104 ALA A O 1
ATOM 847 N N . PHE A 1 105 ? 4.310 4.041 9.808 1.00 97.88 105 PHE A N 1
ATOM 848 C CA . PHE A 1 105 ? 3.241 5.032 9.709 1.00 97.88 105 PHE A CA 1
ATOM 849 C C . PHE A 1 105 ? 1.872 4.372 9.503 1.00 97.88 105 PHE A C 1
ATOM 851 O O . PHE A 1 105 ? 0.977 4.564 10.325 1.00 97.88 105 PHE A O 1
ATOM 858 N N . VAL A 1 106 ? 1.718 3.537 8.470 1.00 98.06 106 VAL A N 1
ATOM 859 C CA . VAL A 1 106 ? 0.423 2.906 8.148 1.00 98.06 106 VAL A CA 1
ATOM 860 C C . VAL A 1 106 ? -0.056 2.013 9.300 1.00 98.06 1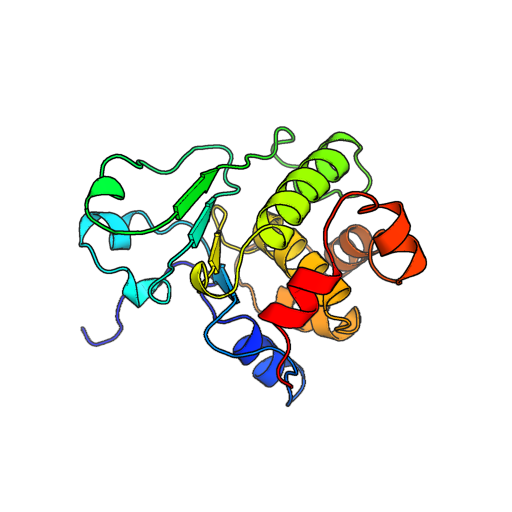06 VAL A C 1
ATOM 862 O O . VAL A 1 106 ? -1.238 2.013 9.634 1.00 98.06 106 VAL A O 1
ATOM 865 N N . SER A 1 107 ? 0.864 1.318 9.979 1.00 97.12 107 SER A N 1
ATOM 866 C CA . SER A 1 107 ? 0.562 0.484 11.150 1.00 97.12 107 SER A CA 1
ATOM 867 C C . SER A 1 107 ? 0.195 1.266 12.410 1.00 97.12 107 SER A C 1
ATOM 869 O O . SER A 1 107 ? -0.366 0.681 13.335 1.00 97.12 107 SER A O 1
ATOM 871 N N . SER A 1 108 ? 0.487 2.567 12.456 1.00 96.75 108 SER A N 1
ATOM 872 C CA . SER A 1 108 ? 0.106 3.449 13.564 1.00 96.75 108 SER A CA 1
ATOM 873 C C . SER A 1 108 ? -1.297 4.043 13.416 1.00 96.75 108 SER A C 1
ATOM 875 O O . SER A 1 108 ? -1.837 4.550 14.399 1.00 96.75 108 SER A O 1
ATOM 877 N N . LEU A 1 109 ? -1.884 3.970 12.213 1.00 96.94 109 LEU A N 1
ATOM 878 C CA . LEU A 1 109 ? -3.201 4.535 11.931 1.00 96.94 109 LEU A CA 1
ATOM 879 C C . LEU A 1 109 ? -4.302 3.781 12.676 1.00 96.94 109 LEU A C 1
ATOM 881 O O . LEU A 1 109 ? -4.334 2.547 12.698 1.00 96.94 109 LEU A O 1
ATOM 885 N N . LYS A 1 110 ? -5.241 4.536 13.236 1.00 95.88 110 LYS A N 1
ATOM 886 C CA . LYS A 1 110 ? -6.449 4.013 13.877 1.00 95.88 110 LYS A CA 1
ATOM 887 C C . LYS A 1 110 ? -7.581 3.865 12.872 1.00 95.88 110 LYS A C 1
ATOM 889 O O . LYS A 1 110 ? -7.550 4.451 11.792 1.00 95.88 110 LYS A O 1
ATOM 894 N N . GLU A 1 111 ? -8.612 3.106 13.227 1.00 95.44 111 GLU A N 1
ATOM 895 C CA . GLU A 1 111 ? -9.738 2.838 12.331 1.00 95.44 111 GLU A CA 1
ATOM 896 C C . GLU A 1 111 ? -10.435 4.118 11.829 1.00 95.44 111 GLU A C 1
ATOM 898 O O . GLU A 1 111 ? -10.828 4.198 10.660 1.00 95.44 111 GLU A O 1
ATOM 903 N N . GLU A 1 112 ? -10.546 5.139 12.679 1.00 95.31 112 GLU A N 1
ATOM 904 C CA . GLU A 1 112 ? -11.145 6.429 12.354 1.00 95.31 112 GLU A CA 1
ATOM 905 C C . GLU A 1 112 ? -10.326 7.272 11.370 1.00 95.31 112 GLU A C 1
ATOM 907 O O . GLU A 1 112 ? -10.887 8.220 10.824 1.00 95.31 112 GLU A O 1
ATOM 912 N N . GLU A 1 113 ? -9.065 6.919 11.103 1.00 96.00 113 GLU A N 1
ATOM 913 C CA . GLU A 1 113 ? -8.166 7.591 10.150 1.00 96.00 113 GLU A CA 1
ATOM 914 C C . GLU A 1 113 ? -8.242 6.991 8.733 1.00 96.00 113 GLU A C 1
ATOM 916 O O . GLU A 1 113 ? -7.600 7.491 7.808 1.00 96.00 113 GLU A O 1
ATOM 921 N N . TYR A 1 114 ? -9.063 5.953 8.536 1.00 96.62 114 TYR A N 1
ATOM 922 C CA . TYR A 1 114 ? -9.373 5.375 7.226 1.00 96.62 114 TYR A CA 1
ATOM 923 C C . TYR A 1 114 ? -10.669 5.980 6.640 1.00 96.62 114 TYR A C 1
ATOM 925 O O . TYR A 1 114 ? -11.609 6.257 7.400 1.00 96.62 114 TYR A O 1
ATOM 933 N N . PRO A 1 115 ? -10.762 6.165 5.306 1.00 97.00 115 PRO A N 1
ATOM 934 C CA . PRO A 1 115 ? -9.938 5.509 4.281 1.00 97.00 115 PRO A CA 1
ATOM 935 C C . PRO A 1 115 ? -8.538 6.103 4.081 1.00 97.00 115 PRO A C 1
ATOM 937 O O . PRO A 1 115 ? -8.355 7.317 4.176 1.00 97.00 115 PRO A O 1
ATOM 940 N N . LEU A 1 116 ? -7.568 5.235 3.783 1.00 98.06 116 LEU A N 1
ATOM 941 C CA . LEU A 1 116 ? -6.189 5.582 3.440 1.00 98.06 116 LEU A CA 1
ATOM 942 C C . LEU A 1 116 ? -6.014 5.546 1.920 1.00 98.06 116 LEU A C 1
ATOM 944 O O . LEU A 1 116 ? -6.283 4.519 1.299 1.00 98.06 116 LEU A O 1
ATOM 948 N N . TYR A 1 117 ? -5.492 6.625 1.340 1.00 96.94 117 TYR A N 1
ATOM 949 C CA . TYR A 1 117 ? -5.057 6.669 -0.053 1.00 96.94 117 TYR A CA 1
ATOM 950 C C . TYR A 1 117 ? -3.529 6.719 -0.146 1.00 96.94 117 TYR A C 1
ATOM 952 O O . TYR A 1 117 ? -2.906 7.688 0.286 1.00 96.94 117 TYR A O 1
ATOM 960 N N . VAL A 1 118 ? -2.921 5.676 -0.716 1.00 97.94 118 VAL A N 1
ATOM 961 C CA . VAL A 1 118 ? -1.469 5.589 -0.938 1.00 97.94 118 VAL A CA 1
ATOM 962 C C . VAL A 1 118 ? -1.154 5.877 -2.399 1.00 97.94 118 VAL A C 1
ATOM 964 O O . VAL A 1 118 ? -1.625 5.166 -3.294 1.00 97.94 118 VAL A O 1
ATOM 967 N N . HIS A 1 119 ? -0.296 6.861 -2.671 1.00 95.44 119 HIS A N 1
ATOM 968 C CA . HIS A 1 119 ? 0.015 7.217 -4.054 1.00 95.44 119 HIS A CA 1
ATOM 969 C C . HIS A 1 119 ? 1.471 7.591 -4.315 1.00 95.44 119 HIS A C 1
ATOM 971 O O . HIS A 1 119 ? 2.201 8.084 -3.460 1.00 95.44 119 HIS A O 1
ATOM 977 N N . CYS A 1 120 ? 1.882 7.369 -5.564 1.00 93.31 120 CYS A N 1
ATOM 978 C CA . CYS A 1 120 ? 3.127 7.896 -6.109 1.00 93.31 120 CYS A CA 1
ATOM 979 C C . CYS A 1 120 ? 2.831 8.728 -7.370 1.00 93.31 120 CYS A C 1
ATOM 981 O O . CYS A 1 120 ? 1.879 9.500 -7.386 1.00 93.31 120 CYS A O 1
ATOM 983 N N . ARG A 1 121 ? 3.629 8.594 -8.440 1.00 91.06 121 ARG A N 1
ATOM 984 C CA . ARG A 1 121 ? 3.394 9.296 -9.716 1.00 91.06 121 ARG A CA 1
ATOM 985 C C . ARG A 1 121 ? 2.390 8.562 -10.611 1.00 91.06 121 ARG A C 1
ATOM 987 O O . ARG A 1 121 ? 1.380 9.125 -11.021 1.00 91.06 121 ARG A O 1
ATOM 994 N N . SER A 1 122 ? 2.672 7.300 -10.934 1.00 91.56 122 SER A N 1
ATOM 995 C CA . SER A 1 122 ? 1.814 6.461 -11.787 1.00 91.56 122 SER A CA 1
ATOM 996 C C . SER A 1 122 ? 0.913 5.521 -10.992 1.00 91.56 122 SER A C 1
ATOM 998 O O . SER A 1 122 ? 0.012 4.920 -11.561 1.00 91.56 122 SER A O 1
ATOM 1000 N N . GLY A 1 123 ? 1.175 5.346 -9.695 1.00 91.75 123 GLY A N 1
ATOM 1001 C CA . GLY A 1 123 ? 0.462 4.374 -8.873 1.00 91.75 123 GLY A CA 1
ATOM 1002 C C . GLY A 1 123 ? 0.840 2.919 -9.139 1.00 91.75 123 GLY A C 1
ATOM 1003 O O . GLY A 1 123 ? 0.160 2.033 -8.630 1.00 91.75 123 GLY A O 1
ATOM 1004 N N . LYS A 1 124 ? 1.909 2.649 -9.906 1.00 91.69 124 LYS A N 1
ATOM 1005 C CA . LYS A 1 124 ? 2.362 1.285 -10.224 1.00 91.69 124 LYS A CA 1
ATOM 1006 C C . LYS A 1 124 ? 3.551 0.834 -9.387 1.00 91.69 124 LYS A C 1
ATOM 1008 O O . LYS A 1 124 ? 3.364 -0.067 -8.586 1.00 91.69 124 LYS A O 1
ATOM 1013 N N . ASP A 1 125 ? 4.720 1.463 -9.528 1.00 90.38 125 ASP A N 1
ATOM 1014 C CA . ASP A 1 125 ? 5.970 0.888 -9.003 1.00 90.38 125 ASP A CA 1
ATOM 1015 C C . ASP A 1 125 ? 6.095 1.013 -7.472 1.00 90.38 125 ASP A C 1
ATOM 1017 O O . ASP A 1 125 ? 5.866 0.049 -6.744 1.00 90.38 125 ASP A O 1
ATOM 1021 N N . ARG A 1 126 ? 6.368 2.218 -6.950 1.00 92.62 126 ARG A N 1
ATOM 1022 C CA . ARG A 1 126 ? 6.463 2.466 -5.494 1.00 92.62 126 ARG A CA 1
ATOM 1023 C C . ARG A 1 126 ? 5.175 2.122 -4.755 1.00 92.62 126 ARG A C 1
ATOM 1025 O O . ARG A 1 126 ? 5.206 1.440 -3.738 1.00 92.62 126 ARG A O 1
ATOM 1032 N N . THR A 1 127 ? 4.040 2.560 -5.301 1.00 95.00 127 THR A N 1
ATOM 1033 C CA . THR A 1 127 ? 2.722 2.238 -4.741 1.00 95.00 127 THR A CA 1
ATOM 1034 C C . THR A 1 127 ? 2.487 0.735 -4.737 1.00 95.00 127 THR A C 1
ATOM 1036 O O . THR A 1 127 ? 2.034 0.209 -3.735 1.00 95.00 127 THR A O 1
ATOM 1039 N N . GLY A 1 128 ? 2.824 0.023 -5.814 1.00 95.25 128 GLY A N 1
ATOM 1040 C CA . GLY A 1 128 ? 2.632 -1.421 -5.879 1.00 95.25 128 GLY A CA 1
ATOM 1041 C C . GLY A 1 128 ? 3.521 -2.185 -4.910 1.00 95.25 128 GLY A C 1
ATOM 1042 O O . GLY A 1 128 ? 3.058 -3.167 -4.350 1.00 95.25 128 GLY A O 1
ATOM 1043 N N . ILE A 1 129 ? 4.758 -1.739 -4.664 1.00 94.56 129 ILE A N 1
ATOM 1044 C CA . ILE A 1 129 ? 5.613 -2.359 -3.640 1.00 94.56 129 ILE A CA 1
ATOM 1045 C C . ILE A 1 129 ? 5.001 -2.182 -2.252 1.00 94.56 129 ILE A C 1
ATOM 1047 O O . ILE A 1 129 ? 4.833 -3.167 -1.541 1.00 94.56 129 ILE A O 1
ATOM 1051 N N . ILE A 1 130 ? 4.609 -0.959 -1.884 1.00 97.12 130 ILE A N 1
ATOM 1052 C CA . ILE A 1 130 ? 4.000 -0.704 -0.572 1.00 97.12 130 ILE A CA 1
ATOM 1053 C C . ILE A 1 130 ? 2.684 -1.470 -0.412 1.00 97.12 130 ILE A C 1
ATOM 1055 O O . ILE A 1 130 ? 2.503 -2.152 0.593 1.00 97.12 130 ILE A O 1
ATOM 1059 N N . ILE A 1 131 ? 1.796 -1.423 -1.409 1.00 98.25 131 ILE A N 1
ATOM 1060 C CA . ILE A 1 131 ? 0.538 -2.179 -1.387 1.00 98.25 131 ILE A CA 1
ATOM 1061 C C . ILE A 1 131 ? 0.817 -3.680 -1.315 1.00 98.25 131 ILE A C 1
ATOM 1063 O O . ILE A 1 131 ? 0.230 -4.359 -0.484 1.00 98.25 131 ILE A O 1
ATOM 1067 N N . GLY A 1 132 ? 1.760 -4.200 -2.100 1.00 97.81 132 GLY A N 1
ATOM 1068 C CA . GLY A 1 132 ? 2.101 -5.617 -2.074 1.00 97.81 132 GLY A CA 1
ATOM 1069 C C . GLY A 1 132 ? 2.620 -6.080 -0.713 1.00 97.81 132 GLY A C 1
ATOM 1070 O O . GLY A 1 132 ? 2.204 -7.125 -0.223 1.00 97.81 132 GLY A O 1
ATOM 1071 N N . ILE A 1 133 ? 3.457 -5.278 -0.053 1.00 98.00 133 ILE A N 1
ATOM 1072 C CA . ILE A 1 133 ? 3.937 -5.56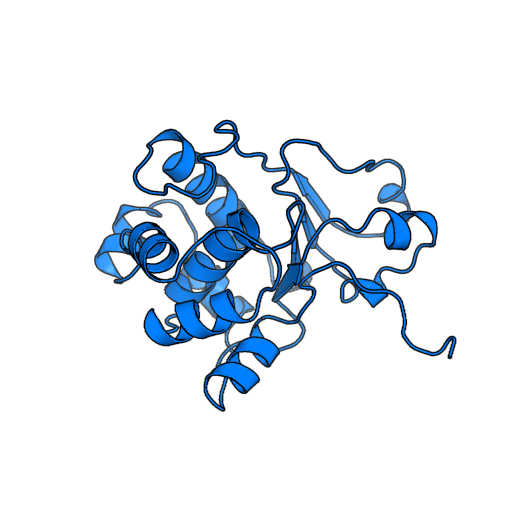8 1.305 1.00 98.00 133 ILE A CA 1
ATOM 1073 C C . ILE A 1 133 ? 2.786 -5.510 2.318 1.00 98.00 133 ILE A C 1
ATOM 1075 O O . ILE A 1 133 ? 2.688 -6.398 3.162 1.00 98.00 133 ILE A O 1
ATOM 1079 N N . LEU A 1 134 ? 1.885 -4.525 2.220 1.00 98.31 134 LEU A N 1
ATOM 1080 C CA . LEU A 1 134 ? 0.681 -4.463 3.059 1.00 98.31 134 LEU A CA 1
ATOM 1081 C C . LEU A 1 134 ? -0.189 -5.713 2.881 1.00 98.31 134 LEU A C 1
ATOM 1083 O O . LEU A 1 134 ? -0.617 -6.303 3.867 1.00 98.31 134 LEU A O 1
ATOM 1087 N N . LEU A 1 135 ? -0.397 -6.168 1.647 1.00 98.25 135 LEU A N 1
ATOM 1088 C CA . LEU A 1 135 ? -1.162 -7.382 1.367 1.00 98.25 135 LEU A CA 1
ATOM 1089 C C . LEU A 1 135 ? -0.496 -8.643 1.940 1.00 98.25 135 LEU A C 1
ATOM 1091 O O . LEU A 1 135 ? -1.186 -9.476 2.526 1.00 98.25 135 LEU A O 1
ATOM 1095 N N . LEU A 1 136 ? 0.834 -8.757 1.853 1.00 98.00 136 LEU A N 1
ATOM 1096 C CA . LEU A 1 136 ? 1.583 -9.853 2.482 1.00 98.00 136 LEU A CA 1
ATOM 1097 C C . LEU A 1 136 ? 1.453 -9.830 4.014 1.00 98.00 136 LEU A C 1
ATOM 1099 O O . LEU A 1 136 ? 1.248 -10.876 4.624 1.00 98.00 136 LEU A O 1
ATOM 1103 N N . ILE A 1 137 ? 1.495 -8.649 4.646 1.00 97.38 137 ILE A N 1
ATOM 1104 C CA . ILE A 1 137 ? 1.245 -8.493 6.094 1.00 97.38 137 ILE A CA 1
ATOM 1105 C C . ILE A 1 137 ? -0.156 -8.998 6.470 1.00 97.38 137 ILE A C 1
ATOM 1107 O O . ILE A 1 137 ? -0.329 -9.658 7.502 1.00 97.38 137 ILE A O 1
ATOM 1111 N N . LEU A 1 138 ? -1.146 -8.716 5.620 1.00 96.69 138 LEU A N 1
ATOM 1112 C CA . LEU A 1 138 ? -2.539 -9.144 5.768 1.00 96.69 138 LEU A CA 1
ATOM 1113 C C . LEU A 1 138 ? -2.765 -10.627 5.411 1.00 96.69 138 LEU A C 1
ATOM 1115 O O . LEU A 1 138 ? -3.896 -11.104 5.481 1.00 96.69 138 LEU A O 1
ATOM 1119 N N . GLY A 1 139 ? -1.704 -11.366 5.069 1.00 95.88 139 GLY A N 1
ATOM 1120 C CA . GLY A 1 139 ? -1.748 -12.803 4.801 1.00 95.88 139 GLY A CA 1
ATOM 1121 C C . GLY A 1 139 ? -2.220 -13.170 3.393 1.00 95.88 139 GLY A C 1
ATOM 1122 O O . GLY A 1 139 ? -2.568 -14.326 3.153 1.00 95.88 139 GLY A O 1
ATOM 1123 N N . VAL A 1 140 ? -2.255 -12.218 2.456 1.00 96.75 140 VAL A N 1
ATOM 1124 C CA . VAL A 1 140 ? -2.565 -12.509 1.051 1.00 96.75 140 VAL A CA 1
ATOM 1125 C C . VAL A 1 140 ? -1.377 -13.248 0.418 1.00 96.75 140 VAL A C 1
ATOM 1127 O O . VAL A 1 140 ? -0.248 -12.766 0.531 1.00 96.75 140 VAL A O 1
ATOM 1130 N N . PRO A 1 141 ? -1.583 -14.392 -0.263 1.00 96.19 141 PRO A N 1
ATOM 1131 C CA . PRO A 1 141 ? -0.490 -15.135 -0.889 1.00 96.19 141 PRO A CA 1
ATOM 1132 C C . PRO A 1 141 ? 0.246 -14.314 -1.953 1.00 96.19 141 PRO A C 1
ATOM 1134 O O . PRO A 1 141 ? -0.383 -13.570 -2.705 1.00 96.19 141 PRO A O 1
ATOM 1137 N N . LEU A 1 142 ? 1.567 -14.501 -2.071 1.00 97.19 142 LEU A N 1
ATOM 1138 C CA . LEU A 1 142 ? 2.413 -13.749 -3.009 1.00 97.19 142 LEU A CA 1
ATOM 1139 C C . LEU A 1 142 ? 1.891 -13.787 -4.452 1.00 97.19 142 LEU A C 1
ATOM 1141 O O . LEU A 1 142 ? 1.925 -12.763 -5.126 1.00 97.19 142 LEU A O 1
ATOM 1145 N N . ASP A 1 143 ? 1.387 -14.928 -4.921 1.00 96.69 143 ASP A N 1
ATOM 1146 C CA . ASP A 1 143 ? 0.842 -15.043 -6.278 1.00 96.69 143 ASP A CA 1
ATOM 1147 C C . ASP A 1 143 ? -0.374 -14.137 -6.489 1.00 96.69 143 ASP A C 1
ATOM 1149 O O . ASP A 1 143 ? -0.474 -13.461 -7.509 1.00 96.69 143 ASP A O 1
ATOM 1153 N N . ILE A 1 144 ? -1.250 -14.031 -5.489 1.00 97.38 144 ILE A N 1
ATOM 1154 C CA . ILE A 1 144 ? -2.413 -13.141 -5.541 1.00 97.38 144 ILE A CA 1
ATOM 1155 C C . ILE A 1 144 ? -1.980 -11.674 -5.452 1.00 97.38 144 ILE A C 1
ATOM 1157 O O . ILE A 1 144 ? -2.511 -10.827 -6.168 1.00 97.38 144 ILE A O 1
ATOM 1161 N N . VAL A 1 145 ? -0.969 -11.370 -4.634 1.00 97.75 145 VAL A N 1
ATOM 1162 C CA . VAL A 1 145 ? -0.373 -10.027 -4.576 1.00 97.75 145 VAL A CA 1
ATOM 1163 C C . VAL A 1 145 ? 0.206 -9.619 -5.931 1.00 97.75 145 VAL A C 1
ATOM 1165 O O . VAL A 1 145 ? 0.019 -8.486 -6.371 1.00 97.75 145 VAL A O 1
ATOM 1168 N N . VAL A 1 146 ? 0.887 -10.538 -6.616 1.00 96.62 146 VAL A N 1
ATOM 1169 C CA . VAL A 1 146 ? 1.415 -10.315 -7.965 1.00 96.62 146 VAL A CA 1
ATOM 1170 C C . VAL A 1 146 ? 0.279 -10.063 -8.959 1.00 96.62 146 VAL A C 1
ATOM 1172 O O . VAL A 1 146 ? 0.375 -9.111 -9.733 1.00 96.62 146 VAL A O 1
ATOM 1175 N N . LEU A 1 147 ? -0.812 -10.836 -8.909 1.00 95.88 147 LEU A N 1
ATOM 1176 C CA . LEU A 1 147 ? -1.987 -10.611 -9.761 1.00 95.88 147 LEU A CA 1
ATOM 1177 C C . LEU A 1 147 ? -2.599 -9.220 -9.540 1.00 95.88 147 LEU A C 1
ATOM 1179 O O . LEU A 1 147 ? -2.827 -8.500 -10.512 1.00 95.88 147 LEU A O 1
ATOM 1183 N N . GLU A 1 148 ? -2.797 -8.801 -8.286 1.00 96.31 148 GLU A N 1
ATOM 1184 C CA . GLU A 1 148 ? -3.281 -7.450 -7.951 1.00 96.31 148 GLU A CA 1
ATOM 1185 C C . GLU A 1 148 ? -2.346 -6.368 -8.502 1.00 96.31 148 GLU A C 1
ATOM 1187 O O . GLU A 1 148 ? -2.783 -5.387 -9.113 1.00 96.31 148 GLU A O 1
ATOM 1192 N N . TYR A 1 149 ? -1.037 -6.556 -8.329 1.00 96.12 149 TYR A N 1
ATOM 1193 C CA . TYR A 1 149 ? -0.032 -5.614 -8.801 1.00 96.12 149 TYR A CA 1
ATOM 1194 C C . TYR A 1 149 ? -0.107 -5.453 -10.325 1.00 96.12 149 TYR A C 1
ATOM 1196 O O . TYR A 1 149 ? -0.076 -4.326 -10.840 1.00 96.12 149 TYR A O 1
ATOM 1204 N N . LEU A 1 150 ? -0.200 -6.570 -11.052 1.00 94.81 150 LEU A N 1
ATOM 1205 C CA . LEU A 1 150 ? -0.185 -6.616 -12.514 1.00 94.81 150 LEU A CA 1
ATOM 1206 C C . LEU A 1 150 ? -1.420 -5.975 -13.163 1.00 94.81 150 LEU A C 1
ATOM 1208 O O . LEU A 1 150 ? -1.334 -5.592 -14.328 1.00 94.81 150 LEU A O 1
ATOM 1212 N N . GLN A 1 151 ? -2.505 -5.733 -12.417 1.00 94.75 151 GLN A N 1
ATOM 1213 C CA . GLN A 1 151 ? -3.634 -4.923 -12.900 1.00 94.75 151 GLN A CA 1
ATOM 1214 C C . GLN A 1 151 ? -3.237 -3.470 -13.208 1.00 94.75 151 GLN A C 1
ATOM 1216 O O . GLN A 1 151 ? -3.877 -2.802 -14.022 1.00 94.75 151 GLN A O 1
ATOM 1221 N N . SER A 1 152 ? -2.175 -2.955 -12.573 1.00 91.69 152 SER A N 1
ATOM 1222 C CA . SER A 1 152 ? -1.681 -1.606 -12.855 1.00 91.69 152 SER A CA 1
ATOM 1223 C C . SER A 1 152 ? -1.094 -1.514 -14.263 1.00 91.69 152 SER A C 1
ATOM 1225 O O . SER A 1 152 ? -0.115 -2.193 -14.597 1.00 91.69 152 SER A O 1
ATOM 1227 N N . LYS A 1 153 ? -1.622 -0.583 -15.054 1.00 83.19 153 LYS A N 1
ATOM 1228 C CA . LYS A 1 153 ? -1.130 -0.241 -16.392 1.00 83.19 153 LYS A CA 1
ATOM 1229 C C . LYS A 1 153 ? 0.038 0.747 -16.284 1.00 83.19 153 LYS A C 1
ATOM 1231 O O . LYS A 1 153 ? 0.213 1.394 -15.253 1.00 83.19 153 LYS A O 1
ATOM 1236 N N . GLU A 1 154 ? 0.846 0.843 -17.339 1.00 68.81 154 GLU A N 1
ATOM 1237 C CA . GLU A 1 154 ? 1.919 1.848 -17.482 1.00 68.81 154 GLU A CA 1
ATOM 1238 C C . GLU A 1 154 ? 3.040 1.775 -16.424 1.00 68.81 154 GLU A C 1
ATOM 1240 O O . GLU A 1 154 ? 3.115 2.555 -15.474 1.00 68.81 154 GLU A O 1
ATOM 1245 N N . GLY A 1 155 ? 3.974 0.843 -16.620 1.00 65.31 155 GLY A N 1
ATOM 1246 C CA . GLY A 1 155 ? 5.257 0.814 -15.912 1.00 65.31 155 GLY A CA 1
ATOM 1247 C C . GLY A 1 155 ? 6.152 -0.299 -16.430 1.00 65.31 155 GLY A C 1
ATOM 1248 O O . GLY A 1 155 ? 5.724 -1.118 -17.240 1.00 65.31 155 GLY A O 1
ATOM 1249 N N . LYS A 1 156 ? 7.408 -0.295 -15.988 1.00 69.19 156 LYS A N 1
ATOM 1250 C CA . LYS A 1 156 ? 8.473 -1.135 -16.563 1.00 69.19 156 LYS A CA 1
ATOM 1251 C C . LYS A 1 156 ? 8.757 -2.401 -15.754 1.00 69.19 156 LYS A C 1
ATOM 1253 O O . LYS A 1 156 ? 9.558 -3.223 -16.182 1.00 69.19 156 LYS A O 1
ATOM 1258 N N . THR A 1 157 ? 8.122 -2.541 -14.593 1.00 81.00 157 THR A N 1
ATOM 1259 C CA . THR A 1 157 ? 8.378 -3.642 -13.666 1.00 81.00 157 THR A CA 1
ATOM 1260 C C . THR A 1 157 ? 7.688 -4.916 -14.152 1.00 81.00 157 THR A C 1
ATOM 1262 O O . THR A 1 157 ? 6.459 -4.996 -14.187 1.00 81.00 157 THR A O 1
ATOM 1265 N N . SER A 1 158 ? 8.496 -5.899 -14.542 1.00 89.25 158 SER A N 1
ATOM 1266 C CA . SER A 1 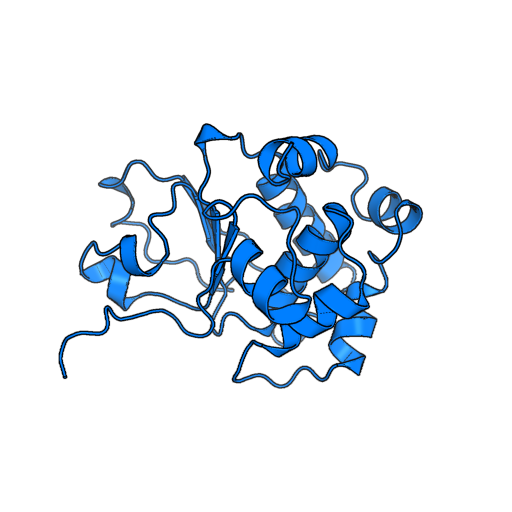158 ? 8.068 -7.257 -14.889 1.00 89.25 158 SER A CA 1
ATOM 1267 C C . SER A 1 158 ? 7.629 -8.050 -13.655 1.00 89.25 158 SER A C 1
ATOM 1269 O O . SER A 1 158 ? 8.030 -7.742 -12.532 1.00 89.25 158 SER A O 1
ATOM 1271 N N . GLU A 1 159 ? 6.868 -9.127 -13.855 1.00 92.88 159 GLU A N 1
ATOM 1272 C CA . GLU A 1 159 ? 6.495 -10.050 -12.775 1.00 92.88 159 GLU A CA 1
ATOM 1273 C C . GLU A 1 159 ? 7.713 -10.561 -11.987 1.00 92.88 159 GLU A C 1
ATOM 1275 O O . GLU A 1 159 ? 7.703 -10.558 -10.756 1.00 92.88 159 GLU A O 1
ATOM 1280 N N . ALA A 1 160 ? 8.796 -10.930 -12.678 1.00 92.38 160 ALA A N 1
ATOM 1281 C CA . ALA A 1 160 ? 10.026 -11.389 -12.036 1.00 92.38 160 ALA A CA 1
ATOM 1282 C C . ALA A 1 160 ? 10.618 -10.327 -11.092 1.00 92.38 160 ALA A C 1
ATOM 1284 O O . ALA A 1 160 ? 11.064 -10.646 -9.989 1.00 92.38 160 ALA A O 1
ATOM 1285 N N . GLN A 1 161 ? 10.581 -9.053 -11.493 1.00 91.50 161 GLN A N 1
ATOM 1286 C CA . GLN A 1 161 ? 11.031 -7.944 -10.650 1.00 91.50 161 GLN A CA 1
ATOM 1287 C C . GLN A 1 161 ? 10.093 -7.708 -9.461 1.00 91.50 161 GLN A C 1
ATOM 1289 O O . GLN A 1 161 ? 10.586 -7.481 -8.359 1.00 91.50 161 GLN A O 1
ATOM 1294 N N . ILE A 1 162 ? 8.772 -7.819 -9.650 1.00 93.44 162 ILE A N 1
ATOM 1295 C CA . ILE A 1 162 ? 7.788 -7.721 -8.557 1.00 9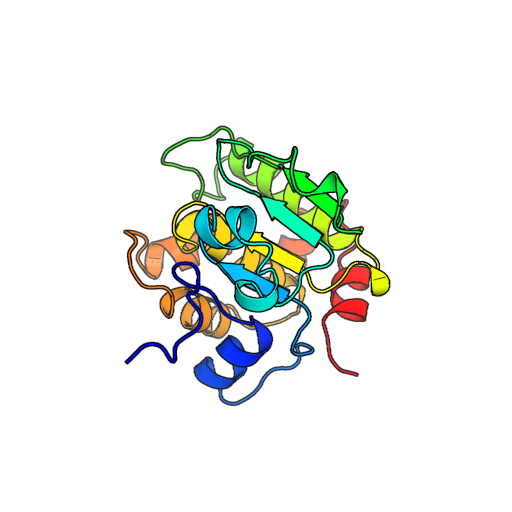3.44 162 ILE A CA 1
ATOM 1296 C C . ILE A 1 162 ? 8.064 -8.807 -7.514 1.00 93.44 162 ILE A C 1
ATOM 1298 O O . ILE A 1 162 ? 8.227 -8.507 -6.333 1.00 93.44 162 ILE A O 1
ATOM 1302 N N . ARG A 1 163 ? 8.186 -10.066 -7.949 1.00 95.38 163 ARG A N 1
ATOM 1303 C CA . ARG A 1 163 ? 8.467 -11.202 -7.061 1.00 95.38 163 ARG A CA 1
ATOM 1304 C C . ARG A 1 163 ? 9.777 -11.015 -6.312 1.00 95.38 163 ARG A C 1
ATOM 1306 O O . ARG A 1 163 ? 9.797 -11.171 -5.097 1.00 95.38 163 ARG A O 1
ATOM 1313 N N . LYS A 1 164 ? 10.845 -10.616 -7.011 1.00 93.69 164 LYS A N 1
ATOM 1314 C CA . LYS A 1 164 ? 12.144 -10.323 -6.391 1.00 93.69 164 LYS A CA 1
ATOM 1315 C C . LYS A 1 164 ? 12.034 -9.231 -5.325 1.00 93.69 164 LYS A C 1
ATOM 1317 O O . LYS A 1 164 ? 12.632 -9.361 -4.264 1.00 93.69 164 LYS A O 1
ATOM 1322 N N . ALA A 1 165 ? 11.265 -8.177 -5.589 1.00 93.31 165 ALA A N 1
ATOM 1323 C CA . ALA A 1 165 ? 11.078 -7.078 -4.650 1.00 93.31 165 ALA A CA 1
ATOM 1324 C C . ALA A 1 165 ? 10.180 -7.444 -3.448 1.00 93.31 165 ALA A C 1
ATOM 1326 O O . ALA A 1 165 ? 10.288 -6.848 -2.379 1.00 93.31 165 ALA A O 1
ATOM 1327 N N . LEU A 1 166 ? 9.300 -8.431 -3.579 1.00 95.88 166 LEU A N 1
ATOM 1328 C CA . LEU A 1 166 ? 8.433 -8.881 -2.487 1.00 95.88 166 LEU A CA 1
ATOM 1329 C C . LEU A 1 166 ? 8.994 -10.089 -1.718 1.00 95.88 166 LEU A C 1
ATOM 1331 O O . LEU A 1 166 ? 8.530 -10.389 -0.620 1.00 95.88 166 LEU A O 1
ATOM 1335 N N . GLU A 1 167 ? 10.022 -10.750 -2.252 1.00 94.56 167 GLU A N 1
ATOM 1336 C CA . GLU A 1 167 ? 10.702 -11.902 -1.646 1.00 94.56 167 GLU A CA 1
ATOM 1337 C C . GLU A 1 167 ? 11.122 -11.669 -0.181 1.00 94.56 167 GLU A C 1
ATOM 1339 O O . GLU A 1 167 ? 10.858 -12.555 0.642 1.00 94.56 167 GLU A O 1
ATOM 1344 N N . PRO A 1 168 ? 11.653 -10.491 0.214 1.00 94.69 168 PRO A N 1
ATOM 1345 C CA . 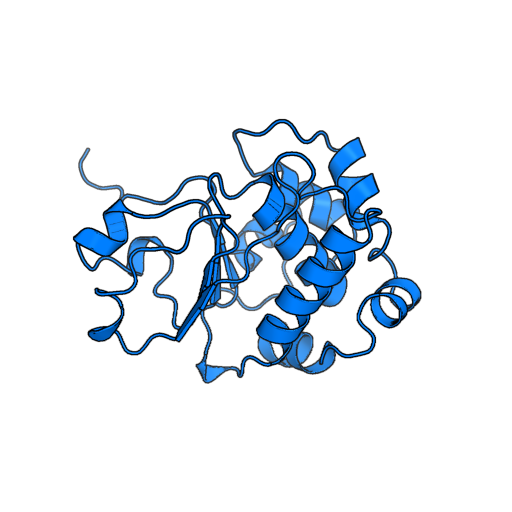PRO A 1 168 ? 12.036 -10.241 1.604 1.00 94.69 168 PRO A CA 1
ATOM 1346 C C . PRO A 1 168 ? 10.856 -10.148 2.581 1.00 94.69 168 PRO A C 1
ATOM 1348 O O . PRO A 1 168 ? 11.080 -10.002 3.776 1.00 94.69 168 PRO A O 1
ATOM 1351 N N . TYR A 1 169 ? 9.611 -10.217 2.103 1.00 96.00 169 TYR A N 1
ATOM 1352 C CA . TYR A 1 169 ? 8.390 -10.039 2.895 1.00 96.00 169 TYR A CA 1
ATOM 1353 C C . TYR A 1 169 ? 7.399 -11.201 2.727 1.00 96.00 169 TYR A C 1
ATOM 1355 O O . TYR A 1 169 ? 6.296 -11.151 3.254 1.00 96.00 169 TYR A O 1
ATOM 1363 N N . ASN A 1 170 ? 7.759 -12.257 1.992 1.00 93.25 170 ASN A N 1
ATOM 1364 C CA . ASN A 1 170 ? 6.806 -13.285 1.555 1.00 93.25 170 ASN A CA 1
ATOM 1365 C C . ASN A 1 170 ? 6.513 -14.406 2.574 1.00 93.25 170 ASN A C 1
ATOM 1367 O O . ASN A 1 170 ? 5.838 -15.373 2.233 1.00 93.25 170 ASN A O 1
ATOM 1371 N N . THR A 1 171 ? 7.022 -14.306 3.804 1.00 94.25 171 THR A N 1
ATOM 1372 C CA . THR A 1 171 ? 6.727 -15.241 4.906 1.00 94.25 171 THR A CA 1
ATOM 1373 C C . THR A 1 171 ? 6.648 -14.488 6.229 1.00 94.25 171 THR A C 1
ATOM 1375 O O . THR A 1 171 ? 7.298 -13.452 6.391 1.00 94.25 171 THR A O 1
ATOM 1378 N N . ASP A 1 172 ? 5.941 -15.044 7.214 1.00 91.50 172 ASP A N 1
ATOM 1379 C CA . ASP A 1 172 ? 5.817 -14.438 8.546 1.00 91.50 172 ASP A CA 1
ATOM 1380 C C . ASP A 1 172 ? 7.166 -14.191 9.225 1.00 91.50 172 ASP A C 1
ATOM 1382 O O . ASP A 1 172 ? 7.369 -13.147 9.845 1.00 91.50 172 ASP A O 1
ATOM 1386 N N . LEU A 1 173 ? 8.113 -15.128 9.101 1.00 93.19 173 LEU A N 1
ATOM 1387 C CA . LEU A 1 173 ? 9.448 -14.975 9.680 1.00 93.19 173 LEU A CA 1
ATOM 1388 C C . LEU A 1 173 ? 10.189 -13.789 9.053 1.00 93.19 173 LEU A C 1
ATOM 1390 O O . LEU A 1 173 ? 10.808 -12.993 9.760 1.00 93.19 173 LEU A O 1
ATOM 1394 N N . LYS A 1 174 ? 10.111 -13.653 7.728 1.00 94.81 174 LYS A N 1
ATOM 1395 C CA . LYS A 1 174 ? 10.746 -12.549 7.012 1.00 94.81 174 LYS A CA 1
ATOM 1396 C C . LYS A 1 174 ? 10.076 -11.209 7.309 1.00 94.81 174 LYS A C 1
ATOM 1398 O O . LYS A 1 174 ? 10.786 -10.257 7.614 1.00 94.81 174 LYS A O 1
ATOM 1403 N N . LEU A 1 175 ? 8.741 -11.152 7.340 1.00 94.12 175 LEU A N 1
ATOM 1404 C CA . LEU A 1 175 ? 7.986 -9.966 7.763 1.00 94.12 175 LEU A CA 1
ATOM 1405 C C . LEU A 1 175 ? 8.391 -9.525 9.166 1.00 94.12 175 LEU A C 1
ATOM 1407 O O . LEU A 1 175 ? 8.759 -8.370 9.364 1.00 94.12 175 LEU A O 1
ATOM 1411 N N . LYS A 1 176 ? 8.395 -10.457 10.128 1.00 91.31 176 LYS A N 1
ATOM 1412 C CA . LYS A 1 176 ? 8.847 -10.184 11.495 1.00 91.31 176 LYS A CA 1
ATOM 1413 C C . LYS A 1 176 ? 10.272 -9.657 11.500 1.00 91.31 176 LYS A C 1
ATOM 1415 O O . LYS A 1 176 ? 10.545 -8.719 12.230 1.00 91.31 176 LYS A O 1
ATOM 1420 N N . ASN A 1 177 ? 11.169 -10.210 10.687 1.00 92.69 177 ASN A N 1
ATOM 1421 C CA . ASN A 1 177 ? 12.557 -9.763 10.629 1.00 92.69 177 ASN A CA 1
ATOM 1422 C C . ASN A 1 177 ? 12.734 -8.375 10.009 1.00 92.69 177 ASN A C 1
ATOM 1424 O O . ASN A 1 177 ? 13.501 -7.570 10.542 1.00 92.69 177 ASN A O 1
ATOM 1428 N N . GLU A 1 178 ? 12.031 -8.088 8.918 1.00 93.19 178 GLU A N 1
ATOM 1429 C CA . GLU A 1 178 ? 12.150 -6.824 8.199 1.00 93.19 178 GLU A CA 1
ATOM 1430 C C . GLU A 1 178 ? 11.351 -5.688 8.846 1.00 93.19 178 GLU A C 1
ATOM 1432 O O . GLU A 1 178 ? 11.722 -4.530 8.679 1.00 93.19 178 GLU A O 1
ATOM 1437 N N . LEU A 1 179 ? 10.302 -5.985 9.618 1.00 94.62 179 LEU A N 1
ATOM 1438 C CA . LEU A 1 179 ? 9.354 -4.999 10.156 1.00 94.62 179 LEU A CA 1
ATOM 1439 C C . LEU A 1 179 ? 9.213 -5.072 11.689 1.00 94.62 179 LEU A C 1
ATOM 1441 O O . LEU A 1 179 ? 8.171 -4.714 12.229 1.00 94.62 179 LEU A O 1
ATOM 1445 N N . LYS A 1 180 ? 10.269 -5.489 12.410 1.00 87.00 180 LYS A N 1
ATOM 1446 C CA . LYS A 1 180 ? 10.284 -5.732 13.878 1.00 87.00 180 LYS A CA 1
ATOM 1447 C C . LYS A 1 180 ? 9.643 -4.648 14.756 1.00 87.00 180 LYS A C 1
ATOM 1449 O O . LYS A 1 180 ? 9.242 -4.946 15.872 1.00 87.00 180 LYS A O 1
ATOM 1454 N N . LYS A 1 181 ? 9.618 -3.392 14.301 1.00 86.94 181 LYS A N 1
ATOM 1455 C CA . LYS A 1 181 ? 9.119 -2.234 15.065 1.00 86.94 181 LYS A CA 1
ATOM 1456 C C . LYS A 1 181 ? 7.715 -1.772 14.649 1.00 86.94 181 LYS A C 1
ATOM 1458 O O . LYS A 1 181 ? 7.227 -0.790 15.192 1.00 86.94 181 LYS A O 1
ATOM 1463 N N . CYS A 1 182 ? 7.098 -2.422 13.665 1.00 93.00 182 CYS A N 1
ATOM 1464 C CA . CYS A 1 182 ? 5.784 -2.049 13.142 1.00 93.00 182 CYS A CA 1
ATOM 1465 C C . CYS A 1 182 ? 4.673 -2.824 13.863 1.00 93.00 182 CYS A C 1
ATOM 1467 O O . CYS A 1 182 ? 4.832 -4.008 14.162 1.00 93.00 182 CYS A O 1
ATOM 1469 N N . ASN A 1 183 ? 3.525 -2.183 14.092 1.00 93.06 183 ASN A N 1
ATOM 1470 C CA . ASN A 1 183 ? 2.371 -2.820 14.728 1.00 93.06 183 ASN A CA 1
ATOM 1471 C C . ASN A 1 183 ? 1.523 -3.574 13.687 1.00 93.06 183 ASN A C 1
ATOM 1473 O O . ASN A 1 183 ? 0.467 -3.113 13.252 1.00 93.06 183 ASN A O 1
ATOM 1477 N N . LEU A 1 184 ? 2.019 -4.729 13.240 1.00 93.94 184 LEU A N 1
ATOM 1478 C CA . LEU A 1 184 ? 1.377 -5.506 12.172 1.00 93.94 184 LEU A CA 1
ATOM 1479 C C . LEU A 1 184 ? -0.010 -6.039 12.568 1.00 93.94 184 LEU A C 1
ATOM 1481 O O . LEU A 1 184 ? -0.861 -6.228 11.702 1.00 93.94 184 LEU A O 1
ATOM 1485 N N . ASP A 1 185 ? -0.255 -6.248 13.861 1.00 93.44 185 ASP A N 1
ATOM 1486 C CA . ASP A 1 185 ? -1.550 -6.726 14.349 1.00 93.44 185 ASP A CA 1
ATOM 1487 C C . ASP A 1 185 ? -2.616 -5.631 14.282 1.00 93.44 185 ASP A C 1
ATOM 1489 O O . ASP A 1 185 ? -3.749 -5.913 13.896 1.00 93.44 185 ASP A O 1
ATOM 1493 N N . ASN A 1 186 ? -2.252 -4.366 14.525 1.00 94.44 186 ASN A N 1
ATOM 1494 C CA . ASN A 1 186 ? -3.166 -3.248 14.289 1.00 94.44 186 ASN A CA 1
ATOM 1495 C C . ASN A 1 186 ? -3.622 -3.181 12.821 1.00 94.44 186 ASN A C 1
ATOM 1497 O O . ASN A 1 186 ? -4.810 -3.014 12.558 1.00 94.44 186 ASN A O 1
ATOM 1501 N N . LEU A 1 187 ? -2.714 -3.399 11.859 1.00 94.19 187 LEU A N 1
ATOM 1502 C CA . LEU A 1 187 ? -3.088 -3.455 10.438 1.00 94.19 187 LEU A CA 1
ATOM 1503 C C . LEU A 1 187 ? -4.128 -4.538 10.163 1.00 94.19 187 LEU A C 1
ATOM 1505 O O . LEU A 1 187 ? -5.115 -4.276 9.479 1.00 94.19 187 LEU A O 1
ATOM 1509 N N . ARG A 1 188 ? -3.920 -5.739 10.710 1.00 95.12 188 ARG A N 1
ATOM 1510 C CA . ARG A 1 188 ? -4.855 -6.859 10.552 1.00 95.12 188 ARG A CA 1
ATOM 1511 C C . ARG A 1 188 ? -6.215 -6.531 11.157 1.00 95.12 188 ARG A C 1
ATOM 1513 O O . ARG A 1 188 ? -7.218 -6.710 10.477 1.00 95.12 188 ARG A O 1
ATOM 1520 N N . ASN A 1 189 ? -6.243 -5.980 12.368 1.00 94.94 189 ASN A N 1
ATOM 1521 C CA . ASN A 1 189 ? -7.481 -5.622 13.065 1.00 94.94 189 ASN A CA 1
ATOM 1522 C C . ASN A 1 189 ? -8.293 -4.558 12.309 1.00 94.94 189 ASN A C 1
ATOM 1524 O O . ASN A 1 189 ? -9.520 -4.639 12.224 1.00 94.94 189 ASN A O 1
ATOM 1528 N N . VAL A 1 190 ? -7.619 -3.558 11.734 1.00 95.31 190 VAL A N 1
ATOM 1529 C CA . VAL A 1 190 ? -8.304 -2.474 11.022 1.00 95.31 190 VAL A CA 1
ATOM 1530 C C . VAL A 1 190 ? -8.756 -2.913 9.628 1.00 95.31 190 VAL A C 1
ATOM 1532 O O . VAL A 1 190 ? -9.893 -2.625 9.245 1.00 95.31 190 VAL A O 1
ATOM 1535 N N . LEU A 1 191 ? -7.896 -3.604 8.872 1.00 96.81 191 LEU A N 1
ATOM 1536 C CA . LEU A 1 191 ? -8.097 -3.842 7.439 1.00 96.81 191 LEU A CA 1
ATOM 1537 C C . LEU A 1 191 ? -8.767 -5.173 7.095 1.00 96.81 191 LEU A C 1
ATOM 1539 O O . LEU A 1 191 ? -9.333 -5.263 6.007 1.00 96.81 191 LEU A O 1
ATOM 1543 N N . LEU A 1 192 ? -8.734 -6.190 7.959 1.00 96.31 192 LEU A N 1
ATOM 1544 C CA . LEU A 1 192 ? -9.422 -7.457 7.695 1.00 96.31 192 LEU A CA 1
ATOM 1545 C C . LEU A 1 192 ? -10.884 -7.399 8.136 1.00 96.31 192 LEU A C 1
ATOM 1547 O O . LEU A 1 192 ? -11.219 -6.774 9.141 1.00 96.31 192 LEU A O 1
ATOM 1551 N N . ALA A 1 193 ? -11.759 -8.043 7.366 1.00 88.19 193 ALA A N 1
ATOM 1552 C CA . ALA A 1 193 ? -13.123 -8.334 7.780 1.00 88.19 193 ALA A CA 1
ATOM 1553 C C . ALA A 1 193 ? -13.108 -9.418 8.874 1.00 88.19 193 ALA A C 1
ATOM 1555 O O . ALA A 1 193 ? -12.278 -10.332 8.819 1.00 88.19 193 ALA A O 1
ATOM 1556 N N . ASN A 1 194 ? -14.003 -9.273 9.856 1.00 70.19 194 ASN A N 1
ATOM 1557 C CA . ASN A 1 194 ? -14.212 -10.257 10.922 1.00 70.19 194 ASN A CA 1
ATOM 1558 C C . ASN A 1 194 ? -14.834 -11.543 10.377 1.00 70.19 194 ASN A C 1
ATOM 1560 O O . ASN A 1 194 ? -15.673 -11.432 9.454 1.00 70.19 194 ASN A O 1
#

pLDDT: mean 88.07, std 12.95, range [36.56, 98.38]

Radius of gyration: 15.66 Å; chains: 1; bounding box: 40×40×38 Å

Sequence (194 aa):
DYDRAWRPRNFRDTAESLKEACGHSRLKSGKLYRGGEFDVCFLEGQLECIGNPKTILNIRAQADRSDSFGKAKLRYEHIPTKNGPRDYETTDRNVKVWVRDVIAFVSSLKEEEYPLYVHCRSGKDRTGIIIGILLLILGVPLDIVVLEYLQSKEGKTSEAQIRKALEPYNTDLKLKNELKKCNLDNLRNVLLAN

InterPro domains:
  IPR000387 Tyrosine-specific protein phosphatases domain [PS50056] (100-164)
  IPR016130 Protein-tyrosine phosphatase, active site [PS00383] (118-128)
  IPR026893 Tyrosine/serine-protein phosphatase IphP-type [PF13350] (9-167)
  IPR029021 Protein-tyrosine phosphatase-like [G3DSA:3.90.190.10] (12-180)
  IPR029021 Protein-tyrosine phosphatase-like [SSF52799] (10-156)